Protein AF-A0A7J7D7I0-F1 (afdb_monomer_lite)

Foldseek 3Di:
DDDDDDDDDDDDDDDDDDDDDDDDDDDDDDDDDDDDDDDDDDPPDPPDDDDDDDDDDDDDDDDDDDDDDDPPDDDDDDDDDDDPPPPQPPFAAELAQLQLLQVLLVLCVVPVLLLVLCVLLQNNLSSVDDRDDQPRVVLLVQLLQQDLVQCWGADPNDTDHHDLVLLCVQRVFDQAFDEVVVLLVPPPDDDLCVLCVVLVNPPPDWAALVVLSVQCNPPDRDLNNSLSVQQNCCCHAQQHDDPRTRDSSSSSCSVVSSVSSRYSSSVSLSVSSSVQSVVCVVDPDNYTTGHSVSSVVSVVVVVVVVD

pLDDT: mean 72.69, std 27.09, range [23.17, 97.94]

Secondary structure (DSSP, 8-state):
--------------------------------------------SSS---------------------------------SS----PPPSSPEE---HHHHHHHHHHHTT-HHHHHHHHHTT-GGGGS-------HHHHHHHHTTEETTTTEEEETTEEEE--HHHHHHHH---S-SB-HHHHHTT---S-HHHHHHTTT----S--BHHHHHHHHHHSPSSHHHHHHHHHHHIIIIIS--TTSB--HHHHTTGGGGGGGGGB-HHHHHHHHHHHHHHHHHHS--SEE-S-HHHHHHHHHHHHHHT-

Sequence (307 aa):
MVKTRSSGVIKADESAVREHEVEGEEGFDDEEEVEEGFDDEEEVALKARKKKGKAVAHHGDVEEPSEKKSCKRKSEAKEDNGKKKRLRPKYPNMRCAPMRLYDTMVKIKKDDAKRKDIEDIGLGCLIEMNGFVIHRGLVNALFGRFDPKNMVLRVHGLELNVSAKDVEHVLGLKDRGLDIKKLCSLDAQSDLQQCRADLGFERTGEIFAGYLEERITSLPAGLKHKAAFLLYALLVFLRPETGMKVSDLMIRFLPHIGRLKKFNWASYVLDGIVEWAEKVAEKPRGYIGGCGLFLMVRKYDIFHIMS

Organism: Tripterygium wilfordii (NCBI:txid458696)

Structure (mmCIF, N/CA/C/O backbone):
data_AF-A0A7J7D7I0-F1
#
_entry.id   AF-A0A7J7D7I0-F1
#
loop_
_atom_site.group_PDB
_atom_site.id
_atom_site.type_symbol
_atom_site.label_atom_id
_atom_site.label_alt_id
_atom_site.label_comp_id
_atom_site.label_asym_id
_atom_site.label_entity_id
_atom_site.label_seq_id
_atom_site.pdbx_PDB_ins_code
_atom_site.Cartn_x
_atom_site.Cartn_y
_atom_site.Cartn_z
_atom_site.occupancy
_atom_site.B_iso_or_equiv
_atom_site.auth_seq_id
_atom_site.auth_comp_id
_atom_site.auth_asym_id
_atom_site.auth_atom_id
_atom_site.pdbx_PDB_model_num
ATOM 1 N N . MET A 1 1 ? 53.262 -11.833 52.847 1.00 36.19 1 MET A N 1
ATOM 2 C CA . MET A 1 1 ? 54.657 -11.844 52.349 1.00 36.19 1 MET A CA 1
ATOM 3 C C . MET A 1 1 ? 54.581 -11.911 50.824 1.00 36.19 1 MET A C 1
ATOM 5 O O . MET A 1 1 ? 53.818 -12.744 50.371 1.00 36.19 1 MET A O 1
ATOM 9 N N . VAL A 1 2 ? 55.309 -11.055 50.078 1.00 38.28 2 VAL A N 1
ATOM 10 C CA . VAL A 1 2 ? 55.383 -11.001 48.581 1.00 38.28 2 VAL A CA 1
ATOM 11 C C . VAL A 1 2 ? 54.048 -10.583 47.892 1.00 38.28 2 VAL A C 1
ATOM 13 O O . VAL A 1 2 ? 53.043 -11.257 48.048 1.00 38.28 2 VAL A O 1
ATOM 16 N N . LYS A 1 3 ? 53.880 -9.357 47.346 1.00 33.16 3 LYS A N 1
ATOM 17 C CA . LYS A 1 3 ? 54.379 -8.776 46.059 1.00 33.16 3 LYS A CA 1
ATOM 18 C C . LYS A 1 3 ? 53.774 -9.450 44.804 1.00 33.16 3 LYS A C 1
ATOM 20 O O . LYS A 1 3 ? 53.748 -10.665 44.772 1.00 33.16 3 LYS A O 1
ATOM 25 N N . THR A 1 4 ? 53.387 -8.831 43.679 1.00 34.03 4 THR A N 1
ATOM 26 C CA . THR A 1 4 ? 53.075 -7.466 43.158 1.00 34.03 4 THR A CA 1
ATOM 27 C C . THR A 1 4 ? 53.150 -7.574 41.620 1.00 34.03 4 THR A C 1
ATOM 29 O O . THR A 1 4 ? 54.150 -8.119 41.161 1.00 34.03 4 THR A O 1
ATOM 32 N N . ARG A 1 5 ? 52.274 -6.882 40.860 1.00 33.69 5 ARG A N 1
ATOM 33 C CA . ARG A 1 5 ? 52.473 -6.488 39.429 1.00 33.69 5 ARG A CA 1
ATOM 34 C C . ARG A 1 5 ? 52.564 -7.675 38.419 1.00 33.69 5 ARG A C 1
ATOM 36 O O . ARG A 1 5 ? 52.662 -8.817 38.834 1.00 33.69 5 ARG A O 1
ATOM 43 N N . SER A 1 6 ? 52.449 -7.503 37.094 1.00 32.91 6 SER A N 1
ATOM 44 C CA . SER A 1 6 ? 52.628 -6.303 36.255 1.00 32.91 6 SER A CA 1
ATOM 45 C C . SER A 1 6 ? 51.753 -6.275 34.987 1.00 32.91 6 SER A C 1
ATOM 47 O O . SER A 1 6 ? 51.125 -7.263 34.624 1.00 32.91 6 SER A O 1
ATOM 49 N N . SER A 1 7 ? 51.753 -5.116 34.323 1.00 34.47 7 SER A N 1
ATOM 50 C CA . SER A 1 7 ? 51.079 -4.789 33.058 1.00 34.47 7 SER A CA 1
ATOM 51 C C . SER A 1 7 ? 51.627 -5.536 31.833 1.00 34.47 7 SER A C 1
ATOM 53 O O . SER A 1 7 ? 52.800 -5.901 31.802 1.00 34.47 7 SER A O 1
ATOM 55 N N . GLY A 1 8 ? 50.816 -5.607 30.771 1.00 31.50 8 GLY A N 1
ATOM 56 C CA . GLY A 1 8 ? 51.246 -5.916 29.404 1.00 31.50 8 GLY A CA 1
ATOM 57 C C . GLY A 1 8 ? 50.558 -4.988 28.399 1.00 31.50 8 GLY A C 1
ATOM 58 O O . GLY A 1 8 ? 49.389 -5.179 28.082 1.00 31.50 8 GLY A O 1
ATOM 59 N N . VAL A 1 9 ? 51.273 -3.962 27.933 1.00 33.47 9 VAL A N 1
ATOM 60 C CA . VAL A 1 9 ? 50.859 -3.085 26.822 1.00 33.47 9 VAL A CA 1
ATOM 61 C C . VAL A 1 9 ? 51.444 -3.652 25.532 1.00 33.47 9 VAL A C 1
ATOM 63 O O . VAL A 1 9 ? 52.611 -4.034 25.525 1.00 33.47 9 VAL A O 1
ATOM 66 N N . ILE A 1 10 ? 50.675 -3.649 24.440 1.00 36.62 10 ILE A N 1
ATOM 67 C CA . ILE A 1 10 ? 51.202 -3.874 23.087 1.00 36.62 10 ILE A CA 1
ATOM 68 C C . ILE A 1 10 ? 50.807 -2.679 22.214 1.00 36.62 10 ILE A C 1
ATOM 70 O O . ILE A 1 10 ? 49.639 -2.296 22.161 1.00 36.62 10 ILE A O 1
ATOM 74 N N . LYS A 1 11 ? 51.810 -2.081 21.567 1.00 34.81 11 LYS A N 1
ATOM 75 C CA . LYS A 1 11 ? 51.727 -0.965 20.616 1.00 34.81 11 LYS A CA 1
ATOM 76 C C . LYS A 1 11 ? 52.801 -1.202 19.544 1.00 34.81 11 LYS A C 1
ATOM 78 O O . LYS A 1 11 ? 53.935 -1.455 19.937 1.00 34.81 11 LYS A O 1
ATOM 83 N N . ALA A 1 12 ? 52.423 -1.144 18.267 1.00 32.97 12 ALA A N 1
ATOM 84 C CA . ALA A 1 12 ? 53.233 -1.125 17.028 1.00 32.97 12 ALA A CA 1
ATOM 85 C C . ALA A 1 12 ? 52.255 -1.367 15.854 1.00 32.97 12 ALA A C 1
ATOM 87 O O . ALA A 1 12 ? 51.243 -2.036 16.079 1.00 32.97 12 ALA A O 1
ATOM 88 N N . ASP A 1 13 ? 52.448 -0.964 14.597 1.00 29.56 13 ASP A N 1
ATOM 89 C CA . ASP A 1 13 ? 53.179 0.130 13.907 1.00 29.56 13 ASP A CA 1
ATOM 90 C C . ASP A 1 13 ? 52.514 0.174 12.502 1.00 29.56 13 ASP A C 1
ATOM 92 O O . ASP A 1 13 ? 52.105 -0.873 12.003 1.00 29.56 13 ASP A O 1
ATOM 96 N N . GLU A 1 14 ? 52.057 1.302 11.952 1.00 33.59 14 GLU A N 1
ATOM 97 C CA . GLU A 1 14 ? 52.779 2.332 11.169 1.00 33.59 14 GLU A CA 1
ATOM 98 C C . GLU A 1 14 ? 53.325 1.877 9.782 1.00 33.59 14 GLU A C 1
ATOM 100 O O . GLU A 1 14 ? 53.865 0.784 9.638 1.00 33.59 14 GLU A O 1
ATOM 105 N N . SER A 1 15 ? 53.214 2.771 8.774 1.00 34.56 15 SER A N 1
ATOM 106 C CA . SER A 1 15 ? 53.706 2.696 7.367 1.00 34.56 15 SER A CA 1
ATOM 107 C C . SER A 1 15 ? 52.917 1.809 6.358 1.00 34.56 15 SER A C 1
ATOM 109 O O . SER A 1 15 ? 52.386 0.770 6.729 1.00 34.56 15 SER A O 1
ATOM 111 N N . ALA A 1 16 ? 52.779 2.131 5.054 1.00 35.22 16 ALA A N 1
ATOM 112 C CA . ALA A 1 16 ? 53.047 3.376 4.304 1.00 35.22 16 ALA A CA 1
ATOM 113 C C . ALA A 1 16 ? 52.336 3.441 2.916 1.00 35.22 16 ALA A C 1
ATOM 115 O O . ALA A 1 16 ? 52.211 2.434 2.228 1.00 35.22 16 ALA A O 1
ATOM 116 N N . VAL A 1 17 ? 51.953 4.666 2.518 1.00 35.91 17 VAL A N 1
ATOM 117 C CA . VAL A 1 17 ? 52.118 5.341 1.198 1.00 35.91 17 VAL A CA 1
ATOM 118 C C . VAL A 1 17 ? 51.955 4.555 -0.126 1.00 35.91 17 VAL A C 1
ATOM 120 O O . VAL A 1 17 ? 52.760 3.678 -0.442 1.00 35.91 17 VAL A O 1
ATOM 123 N N . ARG A 1 18 ? 51.068 5.058 -1.010 1.00 34.44 18 ARG A N 1
ATOM 124 C CA . ARG A 1 18 ? 51.434 5.488 -2.385 1.00 34.44 18 ARG A CA 1
ATOM 125 C C . ARG A 1 18 ? 50.383 6.386 -3.050 1.00 34.44 18 ARG A C 1
ATOM 127 O O . ARG A 1 18 ? 49.191 6.099 -2.993 1.00 34.44 18 ARG A O 1
ATOM 134 N N . GLU A 1 19 ? 50.870 7.447 -3.684 1.00 37.00 19 GLU A N 1
ATOM 135 C CA . GLU A 1 19 ? 50.130 8.373 -4.548 1.00 37.00 19 GLU A CA 1
ATOM 136 C C . GLU A 1 19 ? 50.042 7.830 -5.985 1.00 37.00 19 GLU A C 1
ATOM 138 O O . GLU A 1 19 ? 50.861 6.998 -6.386 1.00 37.00 19 GLU A O 1
ATOM 143 N N . HIS A 1 20 ? 49.099 8.351 -6.777 1.00 35.31 20 HIS A N 1
ATOM 144 C CA . HIS A 1 20 ? 49.307 8.520 -8.216 1.00 35.31 20 HIS A CA 1
ATOM 145 C C . HIS A 1 20 ? 48.387 9.612 -8.776 1.00 35.31 20 HIS A C 1
ATOM 147 O O . HIS A 1 20 ? 47.173 9.432 -8.866 1.00 35.31 20 HIS A O 1
ATOM 153 N N . GLU A 1 21 ? 48.986 10.731 -9.170 1.00 36.59 21 GLU A N 1
ATOM 154 C CA . GLU A 1 21 ? 48.399 11.700 -10.098 1.00 36.59 21 GLU A CA 1
ATOM 155 C C . GLU A 1 21 ? 48.687 11.250 -11.541 1.00 36.59 21 GLU A C 1
ATOM 157 O O . GLU A 1 21 ? 49.692 10.570 -11.781 1.00 36.59 21 GLU A O 1
ATOM 162 N N . VAL A 1 22 ? 47.823 11.635 -12.486 1.00 37.47 22 VAL A N 1
ATOM 163 C CA . VAL A 1 22 ? 48.145 11.857 -13.910 1.00 37.47 22 VAL A CA 1
ATOM 164 C C . VAL A 1 22 ? 47.209 12.964 -14.416 1.00 37.47 22 VAL A C 1
ATOM 166 O O . VAL A 1 22 ? 46.001 12.894 -14.187 1.00 37.47 22 VAL A O 1
ATOM 169 N N . GLU A 1 23 ? 47.771 13.975 -15.076 1.00 32.31 23 GLU A N 1
ATOM 170 C CA . GLU A 1 23 ? 47.075 15.138 -15.648 1.00 32.31 23 GLU A CA 1
ATOM 171 C C . GLU A 1 23 ? 46.804 14.986 -17.162 1.00 32.31 23 GLU A C 1
ATOM 173 O O . GLU A 1 23 ? 47.419 14.149 -17.824 1.00 32.31 23 GLU A O 1
ATOM 178 N N . GLY A 1 24 ? 45.954 15.875 -17.698 1.00 30.81 24 GLY A N 1
ATOM 179 C CA . GLY A 1 24 ? 45.914 16.281 -19.115 1.00 30.81 24 GLY A CA 1
ATOM 180 C C . GLY A 1 24 ? 45.040 15.448 -20.074 1.00 30.81 24 GLY A C 1
ATOM 181 O O . GLY A 1 24 ? 44.854 14.250 -19.879 1.00 30.81 24 GLY A O 1
ATOM 182 N N . GLU A 1 25 ? 44.481 16.014 -21.152 1.00 32.16 25 GLU A N 1
ATOM 183 C CA . GLU A 1 25 ? 44.373 17.430 -21.575 1.00 32.16 25 GLU A CA 1
ATOM 184 C C . GLU A 1 25 ? 43.378 17.540 -22.768 1.00 32.16 25 GLU A C 1
ATOM 186 O O . GLU A 1 25 ? 43.207 16.547 -23.469 1.00 32.16 25 GLU A O 1
ATOM 191 N N . GLU A 1 26 ? 42.775 18.726 -22.987 1.00 31.02 26 GLU A N 1
ATOM 192 C CA . GLU A 1 26 ? 42.147 19.249 -24.243 1.00 31.02 26 GLU A CA 1
ATOM 193 C C . GLU A 1 26 ? 41.003 18.445 -24.951 1.00 31.02 26 GLU A C 1
ATOM 195 O O . GLU A 1 26 ? 40.955 17.223 -24.937 1.00 31.02 26 GLU A O 1
ATOM 200 N N . GLY A 1 27 ? 40.007 19.042 -25.630 1.00 27.00 27 GLY A N 1
ATOM 201 C CA . GLY A 1 27 ? 39.626 20.447 -25.846 1.00 27.00 27 GLY A CA 1
ATOM 202 C C . GLY A 1 27 ? 38.483 20.590 -26.890 1.00 27.00 27 GLY A C 1
ATOM 203 O O . GLY A 1 27 ? 38.081 19.595 -27.487 1.00 27.00 27 GLY A O 1
ATOM 204 N N . PHE A 1 28 ? 38.051 21.838 -27.133 1.00 26.28 28 PHE A N 1
ATOM 205 C CA . PHE A 1 28 ? 37.222 22.353 -28.253 1.00 26.28 28 PHE A CA 1
ATOM 206 C C . PHE A 1 28 ? 35.681 22.174 -28.322 1.00 26.28 28 PHE A C 1
ATOM 208 O O . PHE A 1 28 ? 35.109 21.193 -27.852 1.00 26.28 28 PHE A O 1
ATOM 215 N N . ASP A 1 29 ? 35.101 23.184 -28.994 1.00 29.80 29 ASP A N 1
ATOM 216 C CA . ASP A 1 29 ? 33.734 23.431 -29.494 1.00 29.80 29 ASP A CA 1
ATOM 217 C C . ASP A 1 29 ? 32.724 24.026 -28.488 1.00 29.80 29 ASP A C 1
ATOM 219 O O . ASP A 1 29 ? 32.386 23.406 -27.483 1.00 29.80 29 ASP A O 1
ATOM 223 N N . ASP A 1 30 ? 32.038 25.143 -28.725 1.00 31.42 30 ASP A N 1
ATOM 224 C CA . ASP A 1 30 ? 32.228 26.403 -29.469 1.00 31.42 30 ASP A CA 1
ATOM 225 C C . ASP A 1 30 ? 30.954 27.220 -29.129 1.00 31.42 30 ASP A C 1
ATOM 227 O O . ASP A 1 30 ? 29.864 26.649 -28.998 1.00 31.42 30 ASP A O 1
ATOM 231 N N . GLU A 1 31 ? 31.060 28.535 -28.929 1.00 37.62 31 GLU A N 1
ATOM 232 C CA . GLU A 1 31 ? 29.894 29.400 -28.683 1.00 37.62 31 GLU A CA 1
ATOM 233 C C . GLU A 1 31 ? 29.309 29.887 -30.017 1.00 37.62 31 GLU A C 1
ATOM 235 O O . GLU A 1 31 ? 29.989 30.598 -30.754 1.00 37.62 31 GLU A O 1
ATOM 240 N N . GLU A 1 32 ? 28.036 29.596 -30.309 1.00 30.58 32 GLU A N 1
ATOM 241 C CA . GLU A 1 32 ? 27.310 30.298 -31.377 1.00 30.58 32 GLU A CA 1
ATOM 242 C C . GLU A 1 32 ? 25.838 30.541 -30.988 1.00 30.58 32 GLU A C 1
ATOM 244 O O . GLU A 1 32 ? 24.992 29.646 -31.028 1.00 30.58 32 GLU A O 1
ATOM 249 N N . GLU A 1 33 ? 25.529 31.779 -30.586 1.00 31.55 33 GLU A N 1
ATOM 250 C CA . GLU A 1 33 ? 24.161 32.305 -30.588 1.00 31.55 33 GLU A CA 1
ATOM 251 C C . GLU A 1 33 ? 23.829 32.815 -31.996 1.00 31.55 33 GLU A C 1
ATOM 253 O O . GLU A 1 33 ? 24.472 33.745 -32.483 1.00 31.55 33 GLU A O 1
ATOM 258 N N . VAL A 1 34 ? 22.771 32.285 -32.616 1.00 31.44 34 VAL A N 1
ATOM 259 C CA . VAL A 1 34 ? 22.064 32.973 -33.707 1.00 31.44 34 VAL A CA 1
ATOM 260 C C . VAL A 1 34 ? 20.559 32.849 -33.484 1.00 31.44 34 VAL A C 1
ATOM 262 O O . VAL A 1 34 ? 20.008 31.749 -33.428 1.00 31.44 34 VAL A O 1
ATOM 265 N N . GLU A 1 35 ? 19.892 33.994 -33.359 1.00 31.00 35 GLU A N 1
ATOM 266 C CA . GLU A 1 35 ? 18.436 34.097 -33.427 1.00 31.00 35 GLU A CA 1
ATOM 267 C C . GLU A 1 35 ? 17.959 33.894 -34.874 1.00 31.00 35 GLU A C 1
ATOM 269 O O . GLU A 1 35 ? 18.364 34.647 -35.756 1.00 31.00 35 GLU A O 1
ATOM 274 N N . GLU A 1 36 ? 17.005 32.991 -35.111 1.00 29.89 36 GLU A N 1
ATOM 275 C CA . GLU A 1 36 ? 16.020 33.171 -36.187 1.00 29.89 36 GLU A CA 1
ATOM 276 C C . GLU A 1 36 ? 14.622 32.826 -35.656 1.00 29.89 36 GLU A C 1
ATOM 278 O O . GLU A 1 36 ? 14.400 31.782 -35.037 1.00 29.89 36 GLU A O 1
ATOM 283 N N . GLY A 1 37 ? 13.685 33.760 -35.830 1.00 26.30 37 GLY A N 1
ATOM 284 C CA . GLY A 1 37 ? 12.344 33.689 -35.251 1.00 26.30 37 GLY A CA 1
ATOM 285 C C . GLY A 1 37 ? 11.321 32.973 -36.133 1.00 26.30 37 GLY A C 1
ATOM 286 O O . GLY A 1 37 ? 11.524 32.774 -37.328 1.00 26.30 37 GLY A O 1
ATOM 287 N N . PHE A 1 38 ? 10.172 32.657 -35.535 1.00 24.81 38 PHE A N 1
ATOM 288 C CA . PHE A 1 38 ? 8.937 32.360 -36.259 1.00 24.81 38 PHE A CA 1
ATOM 289 C C . PHE A 1 38 ? 7.773 33.098 -35.600 1.00 24.81 38 PHE A C 1
ATOM 291 O O . PHE A 1 38 ? 7.463 32.864 -34.430 1.00 24.81 38 PHE A O 1
ATOM 298 N N . ASP A 1 39 ? 7.155 33.989 -36.371 1.00 27.61 39 ASP A N 1
ATOM 299 C CA . ASP A 1 39 ? 6.006 34.788 -35.960 1.00 27.61 39 ASP A CA 1
ATOM 300 C C . ASP A 1 39 ? 4.687 33.986 -35.983 1.00 27.61 39 ASP A C 1
ATOM 302 O O . ASP A 1 39 ? 4.441 33.182 -36.882 1.00 27.61 39 ASP A O 1
ATOM 306 N N . ASP A 1 40 ? 3.832 34.327 -35.015 1.00 28.50 40 ASP A N 1
ATOM 307 C CA . ASP A 1 40 ? 2.365 34.421 -35.081 1.00 28.50 40 ASP A CA 1
ATOM 308 C C . ASP A 1 40 ? 1.418 33.199 -35.279 1.00 28.50 40 ASP A C 1
ATOM 310 O O . ASP A 1 40 ? 1.699 32.165 -35.873 1.00 28.50 40 ASP A O 1
ATOM 314 N N . GLU A 1 41 ? 0.195 33.428 -34.766 1.00 32.66 41 GLU A N 1
ATOM 315 C CA . GLU A 1 41 ? -1.098 32.769 -35.058 1.00 32.66 41 GLU A CA 1
ATOM 316 C C . GLU A 1 41 ? -1.465 31.378 -34.465 1.00 32.66 41 GLU A C 1
ATOM 318 O O . GLU A 1 41 ? -1.721 30.438 -35.209 1.00 32.66 41 GLU A O 1
ATOM 323 N N . GLU A 1 42 ? -1.770 31.289 -33.151 1.00 31.70 42 GLU A N 1
ATOM 324 C CA . GLU A 1 42 ? -3.033 30.613 -32.717 1.00 31.70 42 GLU A CA 1
ATOM 325 C C . GLU A 1 42 ? -3.633 31.030 -31.336 1.00 31.70 42 GLU A C 1
ATOM 327 O O . GLU A 1 42 ? -4.330 30.249 -30.686 1.00 31.70 42 GLU A O 1
ATOM 332 N N . GLU A 1 43 ? -3.461 32.273 -30.853 1.00 33.38 43 GLU A N 1
ATOM 333 C CA . GLU A 1 43 ? -4.022 32.695 -29.540 1.00 33.38 43 GLU A CA 1
ATOM 334 C C . GLU A 1 43 ? -5.475 33.253 -29.565 1.00 33.38 43 GLU A C 1
ATOM 336 O O . GLU A 1 43 ? -5.848 34.067 -28.718 1.00 33.38 43 GLU A O 1
ATOM 341 N N . VAL A 1 44 ? -6.358 32.839 -30.494 1.00 33.50 44 VAL A N 1
ATOM 342 C CA . VAL A 1 44 ? -7.755 33.363 -30.546 1.00 33.50 44 VAL A CA 1
ATOM 343 C C . VAL A 1 44 ? -8.844 32.302 -30.810 1.00 33.50 44 VAL A C 1
ATOM 345 O O . VAL A 1 44 ? -9.705 32.471 -31.671 1.00 33.50 44 VAL A O 1
ATOM 348 N N . ALA A 1 45 ? -8.902 31.233 -30.004 1.00 31.44 45 ALA A N 1
ATOM 349 C CA . ALA A 1 45 ? -9.977 30.220 -30.100 1.00 31.44 45 ALA A CA 1
ATOM 350 C C . ALA A 1 45 ? -10.787 29.954 -28.805 1.00 31.44 45 ALA A C 1
ATOM 352 O O . ALA A 1 45 ? -11.711 29.138 -28.803 1.00 31.44 45 ALA A O 1
ATOM 353 N N . LEU A 1 46 ? -10.514 30.655 -27.693 1.00 30.78 46 LEU A N 1
ATOM 354 C CA . LEU A 1 46 ? -11.051 30.307 -26.358 1.00 30.78 46 LEU A CA 1
ATOM 355 C C . LEU A 1 46 ? -12.040 31.310 -25.723 1.00 30.78 46 LEU A C 1
ATOM 357 O O . LEU A 1 46 ? -12.255 31.289 -24.509 1.00 30.78 46 LEU A O 1
ATOM 361 N N . LYS A 1 47 ? -12.716 32.161 -26.516 1.00 33.66 47 LYS A N 1
ATOM 362 C CA . LYS A 1 47 ? -13.747 33.106 -26.010 1.00 33.66 47 LYS A CA 1
ATOM 363 C C . LYS A 1 47 ? -15.051 33.196 -26.827 1.00 33.66 47 LYS A C 1
ATOM 365 O O . LYS A 1 47 ? -15.646 34.266 -26.912 1.00 33.66 47 LYS A O 1
ATOM 370 N N . ALA A 1 48 ? -15.593 32.082 -27.338 1.00 26.92 48 ALA A N 1
ATOM 371 C CA . ALA A 1 48 ? -16.960 32.084 -27.890 1.00 26.92 48 ALA A CA 1
ATOM 372 C C . ALA A 1 48 ? -17.719 30.743 -27.787 1.00 26.92 48 ALA A C 1
ATOM 374 O O . ALA A 1 48 ? -17.603 29.901 -28.669 1.00 26.92 48 ALA A O 1
ATOM 375 N N . ARG A 1 49 ? -18.582 30.597 -26.759 1.00 29.97 49 ARG A N 1
ATOM 376 C CA . ARG A 1 49 ? -19.981 30.078 -26.842 1.00 29.97 49 ARG A CA 1
ATOM 377 C C . ARG A 1 49 ? -20.570 29.730 -25.464 1.00 29.97 49 ARG A C 1
ATOM 379 O O . ARG A 1 49 ? -20.638 28.577 -25.047 1.00 29.97 49 ARG A O 1
ATOM 386 N N . LYS A 1 50 ? -21.145 30.737 -24.799 1.00 28.34 50 LYS A N 1
ATOM 387 C CA . LYS A 1 50 ? -22.283 30.537 -23.883 1.00 28.34 50 LYS A CA 1
ATOM 388 C C . LYS A 1 50 ? -23.563 30.979 -24.596 1.00 28.34 50 LYS A C 1
ATOM 390 O O . LYS A 1 50 ? -23.613 32.090 -25.102 1.00 28.34 50 LYS A O 1
ATOM 395 N N . LYS A 1 51 ? -24.597 30.131 -24.530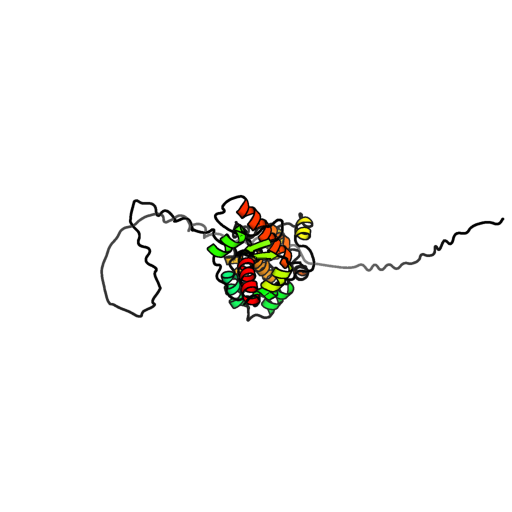 1.00 28.98 51 LYS A N 1
ATOM 396 C CA . LYS A 1 51 ? -26.005 30.380 -24.912 1.00 28.98 51 LYS A CA 1
ATOM 397 C C . LYS A 1 51 ? -26.292 30.749 -26.382 1.00 28.98 51 LYS A C 1
ATOM 399 O O . LYS A 1 51 ? -26.132 31.890 -26.792 1.00 28.98 51 LYS A O 1
ATOM 404 N N . LYS A 1 52 ? -27.002 29.848 -27.065 1.00 26.48 52 LYS A N 1
ATOM 405 C CA . LYS A 1 52 ? -28.380 30.090 -27.543 1.00 26.48 52 LYS A CA 1
ATOM 406 C C . LYS A 1 52 ? -29.030 28.744 -27.860 1.00 26.48 52 LYS A C 1
ATOM 408 O O . LYS A 1 52 ? -28.408 27.901 -28.491 1.00 26.48 52 LYS A O 1
ATOM 413 N N . GLY A 1 53 ? -30.259 28.544 -27.397 1.00 23.72 53 GLY A N 1
ATOM 414 C CA . GLY A 1 53 ? -31.106 27.442 -27.844 1.00 23.72 53 GLY A CA 1
ATOM 415 C C . GLY A 1 53 ? -32.206 27.977 -28.753 1.00 23.72 53 GLY A C 1
ATOM 416 O O . GLY A 1 53 ? -32.696 29.086 -28.532 1.00 23.72 53 GLY A O 1
ATOM 417 N N . LYS A 1 54 ? -32.610 27.183 -29.743 1.00 25.23 54 LYS A N 1
ATOM 418 C CA . LYS A 1 54 ? -33.947 27.231 -30.346 1.00 25.23 54 LYS A CA 1
ATOM 419 C C . LYS A 1 54 ? -34.228 25.876 -30.997 1.00 25.23 54 LYS A C 1
ATOM 421 O O . LYS A 1 54 ? -33.316 25.267 -31.544 1.00 25.23 54 LYS A O 1
ATOM 426 N N . ALA A 1 55 ? -35.462 25.400 -30.878 1.00 25.56 55 ALA A N 1
ATOM 427 C CA . ALA A 1 55 ? -35.898 24.126 -31.438 1.00 25.56 55 ALA A CA 1
ATOM 428 C C . ALA A 1 55 ? -36.422 24.292 -32.872 1.00 25.56 55 ALA A C 1
ATOM 430 O O . ALA A 1 55 ? -37.015 25.326 -33.177 1.00 25.56 55 ALA A O 1
ATOM 431 N N . VAL A 1 56 ? -36.282 23.239 -33.683 1.00 26.45 56 VAL A N 1
ATOM 432 C CA . VAL A 1 56 ? -37.190 22.853 -34.781 1.00 26.45 56 VAL A CA 1
ATOM 433 C C . VAL A 1 56 ? -37.214 21.317 -34.812 1.00 26.45 56 VAL A C 1
ATOM 435 O O . VAL A 1 56 ? -36.215 20.690 -34.461 1.00 26.45 56 VAL A O 1
ATOM 438 N N . ALA A 1 57 ? -38.342 20.714 -35.189 1.00 25.34 57 ALA A N 1
ATOM 439 C CA . ALA A 1 57 ? -38.520 19.266 -35.290 1.00 25.34 57 ALA A CA 1
ATOM 440 C C . ALA A 1 57 ? -38.981 18.857 -36.700 1.00 25.34 57 ALA A C 1
ATOM 442 O O . ALA A 1 57 ? -39.782 19.571 -37.291 1.00 25.34 57 ALA A O 1
ATOM 443 N N . HIS A 1 58 ? -38.505 17.705 -37.183 1.00 27.70 58 HIS A N 1
ATOM 444 C CA . HIS A 1 58 ? -39.203 16.719 -38.031 1.00 27.70 58 HIS A CA 1
ATOM 445 C C . HIS A 1 58 ? -38.309 15.451 -38.052 1.00 27.70 58 HIS A C 1
ATOM 447 O O . HIS A 1 58 ? -37.103 15.591 -38.222 1.00 27.70 58 HIS A O 1
ATOM 453 N N . HIS A 1 59 ? -38.733 14.272 -37.574 1.00 24.12 59 HIS A N 1
ATOM 454 C CA . HIS A 1 59 ? -39.693 13.279 -38.109 1.00 24.12 59 HIS A CA 1
ATOM 455 C C . HIS A 1 59 ? -39.098 12.379 -39.215 1.00 24.12 59 HIS A C 1
ATOM 457 O O . HIS A 1 59 ? -38.585 12.895 -40.204 1.00 24.12 59 HIS A O 1
ATOM 463 N N . GLY A 1 60 ? -39.168 11.052 -39.025 1.00 24.81 60 GLY A N 1
ATOM 464 C CA . GLY A 1 60 ? -38.560 10.037 -39.899 1.00 24.81 60 GLY A CA 1
ATOM 465 C C . GLY A 1 60 ? -38.176 8.750 -39.149 1.00 24.81 60 GLY A C 1
ATOM 466 O O . GLY A 1 60 ? -37.010 8.563 -38.814 1.00 24.81 60 GLY A O 1
ATOM 467 N N . ASP A 1 61 ? -39.160 7.896 -38.863 1.00 23.17 61 ASP A N 1
ATOM 468 C CA . ASP A 1 61 ? -39.032 6.625 -38.125 1.00 23.17 61 ASP A CA 1
ATOM 469 C C . ASP A 1 61 ? -38.574 5.438 -39.001 1.00 23.17 61 ASP A C 1
ATOM 471 O O . ASP A 1 61 ? -39.011 5.365 -40.147 1.00 23.17 61 ASP A O 1
ATOM 475 N N . VAL A 1 62 ? -37.816 4.474 -38.434 1.00 27.94 62 VAL A N 1
ATOM 476 C CA . VAL A 1 62 ? -37.941 2.996 -38.635 1.00 27.94 62 VAL A CA 1
ATOM 477 C C . VAL A 1 62 ? -37.309 2.247 -37.428 1.00 27.94 62 VAL A C 1
ATOM 479 O O . VAL A 1 62 ? -36.237 2.639 -36.970 1.00 27.94 62 VAL A O 1
ATOM 482 N N . GLU A 1 63 ? -37.927 1.154 -36.942 1.00 24.89 63 GLU A N 1
ATOM 483 C CA . GLU A 1 63 ? -37.542 0.361 -35.741 1.00 24.89 63 GLU A CA 1
ATOM 484 C C . GLU A 1 63 ? -37.406 -1.171 -36.038 1.00 24.89 63 GLU A C 1
ATOM 486 O O . GLU A 1 63 ? -37.792 -1.610 -37.118 1.00 24.89 63 GLU A O 1
ATOM 491 N N . GLU A 1 64 ? -36.894 -2.077 -35.177 1.00 29.55 64 GLU A N 1
ATOM 492 C CA . GLU A 1 64 ? -36.324 -1.912 -33.818 1.00 29.55 64 GLU A CA 1
ATOM 493 C C . GLU A 1 64 ? -34.902 -2.550 -33.621 1.00 29.55 64 GLU A C 1
ATOM 495 O O . GLU A 1 64 ? -33.943 -1.780 -33.718 1.00 29.55 64 GLU A O 1
ATOM 500 N N . PRO A 1 65 ? -34.655 -3.855 -33.291 1.00 34.34 65 PRO A N 1
ATOM 501 C CA . PRO A 1 65 ? -33.669 -4.092 -32.219 1.00 34.34 65 PRO A CA 1
ATOM 502 C C . PRO A 1 65 ? -32.625 -5.222 -32.366 1.00 34.34 65 PRO A C 1
ATOM 504 O O . PRO A 1 65 ? -32.816 -6.243 -33.023 1.00 34.34 65 PRO A O 1
ATOM 507 N N . SER A 1 66 ? -31.567 -5.127 -31.547 1.00 28.23 66 SER A N 1
ATOM 508 C CA . SER A 1 66 ? -30.954 -6.314 -30.923 1.00 28.23 66 SER A CA 1
ATOM 509 C C . SER A 1 66 ? -30.575 -6.031 -29.462 1.00 28.23 66 SER A C 1
ATOM 511 O O . SER A 1 66 ? -29.963 -5.012 -29.132 1.00 28.23 66 SER A O 1
ATOM 513 N N . GLU A 1 67 ? -31.006 -6.908 -28.554 1.00 27.89 67 GLU A N 1
ATOM 514 C CA . GLU A 1 67 ? -31.003 -6.644 -27.112 1.00 27.89 67 GLU A CA 1
ATOM 515 C C . GLU A 1 67 ? -29.598 -6.648 -26.477 1.00 27.89 67 GLU A C 1
ATOM 517 O O . GLU A 1 67 ? -28.836 -7.607 -26.605 1.00 27.89 67 GLU A O 1
ATOM 522 N N . LYS A 1 68 ? -29.312 -5.658 -25.619 1.00 28.81 68 LYS A N 1
ATOM 523 C CA . LYS A 1 68 ? -28.318 -5.791 -24.536 1.00 28.81 68 LYS A CA 1
ATOM 524 C C . LYS A 1 68 ? -28.945 -5.392 -23.201 1.00 28.81 68 LYS A C 1
ATOM 526 O O . LYS A 1 68 ? -28.998 -4.217 -22.837 1.00 28.81 68 LYS A O 1
ATOM 531 N N . LYS A 1 69 ? -29.436 -6.394 -22.463 1.00 28.20 69 LYS A N 1
ATOM 532 C CA . LYS A 1 69 ? -30.121 -6.243 -21.167 1.00 28.20 69 LYS A CA 1
ATOM 533 C C . LYS A 1 69 ? -29.181 -5.696 -20.083 1.00 28.20 69 LYS A C 1
ATOM 535 O O . LYS A 1 69 ? -28.508 -6.438 -19.376 1.00 28.20 69 LYS A O 1
ATOM 540 N N . SER A 1 70 ? -29.170 -4.372 -19.928 1.00 27.39 70 SER A N 1
ATOM 541 C CA . SER A 1 70 ? -28.562 -3.687 -18.784 1.00 27.39 70 SER A CA 1
ATOM 542 C C . SER A 1 70 ? -29.543 -3.643 -17.608 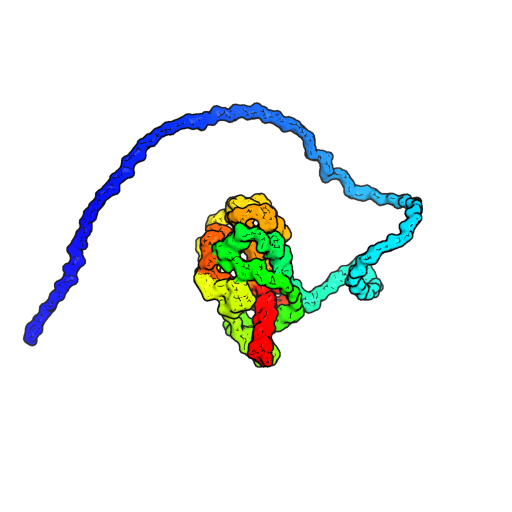1.00 27.39 70 SER A C 1
ATOM 544 O O . SER A 1 70 ? -30.625 -3.060 -17.713 1.00 27.39 70 SER A O 1
ATOM 546 N N . CYS A 1 71 ? -29.165 -4.231 -16.470 1.00 26.44 71 CYS A N 1
ATOM 547 C CA . CYS A 1 71 ? -29.973 -4.255 -15.247 1.00 26.44 71 CYS A CA 1
ATOM 548 C C . CYS A 1 71 ? -30.082 -2.870 -14.578 1.00 26.44 71 CYS A C 1
ATOM 550 O O . CYS A 1 71 ? -29.465 -2.601 -13.543 1.00 26.44 71 CYS A O 1
ATOM 552 N N . LYS A 1 72 ? -30.930 -1.991 -15.128 1.00 27.80 72 LYS A N 1
ATOM 553 C CA . LYS A 1 72 ? -31.395 -0.776 -14.446 1.00 27.80 72 LYS A CA 1
ATOM 554 C C . LYS A 1 72 ? -32.251 -1.158 -13.236 1.00 27.80 72 LYS A C 1
ATOM 556 O O . LYS A 1 72 ? -33.441 -1.435 -13.364 1.00 27.80 72 LYS A O 1
ATOM 561 N N . ARG A 1 73 ? -31.669 -1.097 -12.035 1.00 35.00 73 ARG A N 1
ATOM 562 C CA . ARG A 1 73 ? -32.447 -1.065 -10.787 1.00 35.00 73 ARG A CA 1
ATOM 563 C C . ARG A 1 73 ? -33.275 0.224 -10.766 1.00 35.00 73 ARG A C 1
ATOM 565 O O . ARG A 1 73 ? -32.715 1.299 -10.556 1.00 35.00 73 ARG A O 1
ATOM 572 N N . LYS A 1 74 ? -34.591 0.126 -10.990 1.00 28.91 74 LYS A N 1
ATOM 573 C CA . LYS A 1 74 ? -35.527 1.234 -10.743 1.00 28.91 74 LYS A CA 1
ATOM 574 C C . LYS A 1 74 ? -35.478 1.582 -9.253 1.00 28.91 74 LYS A C 1
ATOM 576 O O . LYS A 1 74 ? -35.935 0.806 -8.423 1.00 28.91 74 LYS A O 1
ATOM 581 N N . SER A 1 75 ? -34.934 2.747 -8.917 1.00 37.88 75 SER A N 1
ATOM 582 C CA . SER A 1 75 ? -35.259 3.417 -7.660 1.00 37.88 75 SER A CA 1
ATOM 583 C C . SER A 1 75 ? -36.519 4.239 -7.894 1.00 37.88 75 SER A C 1
ATOM 585 O O . SER A 1 75 ? -36.480 5.192 -8.676 1.00 37.88 75 SER A O 1
ATOM 587 N N . GLU A 1 76 ? -37.620 3.878 -7.243 1.00 31.14 76 GLU A N 1
ATOM 588 C CA . GLU A 1 76 ? -38.849 4.668 -7.275 1.00 31.14 76 GLU A CA 1
ATOM 589 C C . GL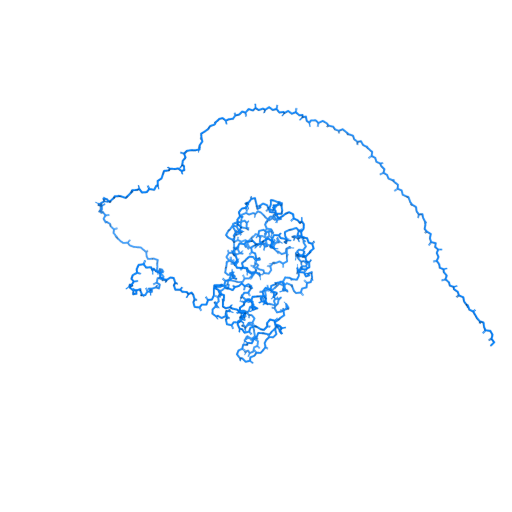U A 1 76 ? -38.585 6.033 -6.633 1.00 31.14 76 GLU A C 1
ATOM 591 O O . GLU A 1 76 ? -38.344 6.151 -5.431 1.00 31.14 76 GLU A O 1
ATOM 596 N N . ALA A 1 77 ? -38.569 7.075 -7.460 1.00 32.88 77 ALA A N 1
ATOM 597 C CA . ALA A 1 77 ? -38.434 8.444 -7.002 1.00 32.88 77 ALA A CA 1
ATOM 598 C C . ALA A 1 77 ? -39.834 9.006 -6.754 1.00 32.88 77 ALA A C 1
ATOM 600 O O . ALA A 1 77 ? -40.561 9.284 -7.703 1.00 32.88 77 ALA A O 1
ATOM 601 N N . LYS A 1 78 ? -40.201 9.207 -5.484 1.00 34.16 78 LYS A N 1
ATOM 602 C CA . LYS A 1 78 ? -41.262 10.164 -5.160 1.00 34.16 78 LYS A CA 1
ATOM 603 C C . LYS A 1 78 ? -40.711 11.562 -5.421 1.00 34.16 78 LYS A C 1
ATOM 605 O O . LYS A 1 78 ? -39.706 11.945 -4.820 1.00 34.16 78 LYS A O 1
ATOM 610 N N . GLU A 1 79 ? -41.333 12.285 -6.344 1.00 37.19 79 GLU A N 1
ATOM 611 C CA . GLU A 1 79 ? -41.020 13.690 -6.576 1.00 37.19 79 GLU A CA 1
ATOM 612 C C . GLU A 1 79 ? -41.511 14.534 -5.402 1.00 37.19 79 GLU A C 1
AT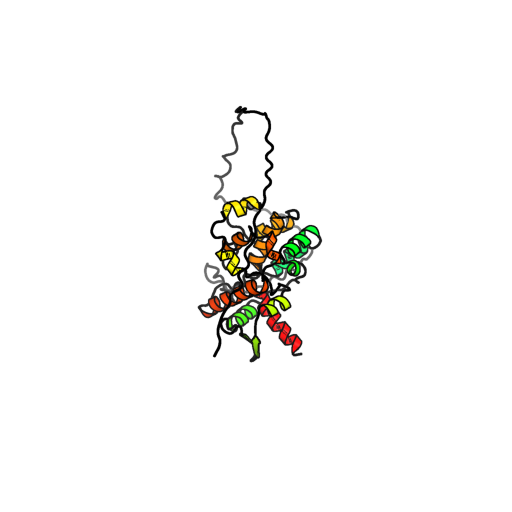OM 614 O O . GLU A 1 79 ? -42.698 14.558 -5.094 1.00 37.19 79 GLU A O 1
ATOM 619 N N . ASP A 1 80 ? -40.581 15.256 -4.784 1.00 39.31 80 ASP A N 1
ATOM 620 C CA . ASP A 1 80 ? -40.880 16.539 -4.164 1.00 39.31 80 ASP A CA 1
ATOM 621 C C . ASP A 1 80 ? -39.696 17.498 -4.381 1.00 39.31 80 ASP A C 1
ATOM 623 O O . ASP A 1 80 ? -38.525 17.154 -4.192 1.00 39.31 80 ASP A O 1
ATOM 627 N N . ASN A 1 81 ? -40.046 18.685 -4.863 1.00 40.88 81 ASN A N 1
ATOM 628 C CA . ASN A 1 81 ? -39.269 19.905 -5.062 1.00 40.88 81 ASN A CA 1
ATOM 629 C C . ASN A 1 81 ? -37.735 19.832 -5.279 1.00 40.88 81 ASN A C 1
ATOM 631 O O . ASN A 1 81 ? -36.922 19.906 -4.354 1.00 40.88 81 ASN A O 1
ATOM 635 N N . GLY A 1 82 ? -37.328 19.903 -6.553 1.00 48.12 82 GLY A N 1
ATOM 636 C CA . GLY A 1 82 ? -36.296 20.848 -7.028 1.00 48.12 82 GLY A CA 1
ATOM 637 C C . GLY A 1 82 ? -34.821 20.647 -6.637 1.00 48.12 82 GLY A C 1
ATOM 638 O O . GLY A 1 82 ? -33.946 21.251 -7.256 1.00 48.12 82 GLY A O 1
ATOM 639 N N . LYS A 1 83 ? -34.488 19.800 -5.658 1.00 41.72 83 LYS A N 1
ATOM 640 C CA . LYS A 1 83 ? -33.103 19.445 -5.306 1.00 41.72 83 LYS A CA 1
ATOM 641 C C . LYS A 1 83 ? -33.018 17.951 -5.026 1.00 41.72 83 LYS A C 1
ATOM 643 O O . LYS A 1 83 ? -33.438 17.498 -3.965 1.00 41.72 83 LYS A O 1
ATOM 648 N N . LYS A 1 84 ? -32.384 17.186 -5.929 1.00 45.09 84 LYS A N 1
ATOM 649 C CA . LYS A 1 84 ? -32.005 15.783 -5.677 1.00 45.09 84 LYS A CA 1
ATOM 650 C C . LYS A 1 84 ? -31.075 15.722 -4.457 1.00 45.09 84 LYS A C 1
ATOM 652 O O . LYS A 1 84 ? -29.855 15.830 -4.596 1.00 45.09 84 LYS A O 1
ATOM 657 N N . LYS A 1 85 ? -31.643 15.555 -3.255 1.00 44.72 85 LYS A N 1
ATOM 658 C CA . LYS A 1 85 ? -30.890 15.285 -2.025 1.00 44.72 85 LYS A CA 1
ATOM 659 C C . LYS A 1 85 ? -30.066 14.028 -2.281 1.00 44.72 85 LYS A C 1
ATOM 661 O O . LYS A 1 85 ? -30.615 12.933 -2.373 1.00 44.72 85 LYS A O 1
ATOM 666 N N . ARG A 1 86 ? -28.744 14.182 -2.423 1.00 59.03 86 ARG A N 1
ATOM 667 C CA . ARG A 1 86 ? -27.824 13.042 -2.509 1.00 59.03 86 ARG A CA 1
ATOM 668 C C . ARG A 1 86 ? -27.984 12.254 -1.212 1.00 59.03 86 ARG A C 1
ATOM 670 O O . ARG A 1 86 ? -27.537 12.719 -0.164 1.00 59.03 86 ARG A O 1
ATOM 677 N N . LEU A 1 87 ? -28.653 11.102 -1.286 1.00 63.62 87 LEU A N 1
ATOM 678 C CA . LEU A 1 87 ? -28.777 10.174 -0.167 1.00 63.62 87 LEU A CA 1
ATOM 679 C C . LEU A 1 87 ? -27.371 9.916 0.376 1.00 63.62 87 LEU A C 1
ATOM 681 O O . LEU A 1 87 ? -26.482 9.489 -0.368 1.00 63.62 87 LEU A O 1
ATOM 685 N N . ARG A 1 88 ? -27.145 10.244 1.654 1.00 63.84 88 ARG A N 1
ATOM 686 C CA . ARG A 1 88 ? -25.851 9.981 2.286 1.00 63.84 88 ARG A CA 1
ATOM 687 C C . ARG A 1 88 ? -25.636 8.461 2.271 1.00 63.84 88 ARG A C 1
ATOM 689 O O . ARG A 1 88 ? -26.563 7.736 2.637 1.00 63.84 88 ARG A O 1
ATOM 696 N N . PRO A 1 89 ? -24.465 7.960 1.839 1.00 72.94 89 PRO A N 1
ATOM 697 C CA . PRO A 1 89 ? -24.178 6.533 1.892 1.00 72.94 89 PRO A CA 1
ATOM 698 C C . PRO A 1 89 ? -24.397 5.984 3.306 1.00 72.94 89 PRO A C 1
ATOM 700 O O . PRO A 1 89 ? -23.926 6.582 4.270 1.00 72.94 89 PRO A O 1
ATOM 703 N N . LYS A 1 90 ? -25.078 4.833 3.430 1.00 83.44 90 LYS A N 1
ATOM 704 C CA . LYS A 1 90 ? -25.317 4.160 4.725 1.00 83.44 90 LYS A CA 1
ATOM 705 C C . LYS A 1 90 ? -24.012 3.815 5.462 1.00 83.44 90 LYS A C 1
ATOM 707 O O . LYS A 1 90 ? -24.001 3.725 6.683 1.00 83.44 90 LYS A O 1
ATOM 712 N N . TYR A 1 91 ? -22.929 3.626 4.709 1.00 88.56 91 TYR A N 1
ATOM 713 C CA . TYR A 1 91 ? -21.587 3.338 5.207 1.00 88.56 91 TYR A CA 1
ATOM 714 C C . TYR A 1 91 ? -20.566 4.254 4.518 1.00 88.56 91 TYR A C 1
ATOM 716 O O . TYR A 1 91 ? -20.797 4.630 3.361 1.00 88.56 91 TYR A O 1
ATOM 724 N N . PRO A 1 92 ? -19.433 4.574 5.168 1.00 89.50 92 PRO A N 1
ATOM 725 C CA . PRO A 1 92 ? -18.373 5.394 4.587 1.00 89.50 92 PRO A CA 1
ATOM 726 C C . PRO A 1 92 ? -17.872 4.867 3.235 1.00 89.50 92 PRO A C 1
ATOM 728 O O . PRO A 1 92 ? -17.913 3.668 2.941 1.00 89.50 92 PRO A O 1
ATOM 731 N N . ASN A 1 93 ? -17.364 5.768 2.393 1.00 91.12 93 ASN A N 1
ATOM 732 C CA . ASN A 1 93 ? -16.686 5.363 1.164 1.00 91.12 93 ASN A CA 1
ATOM 733 C C . ASN A 1 93 ? -15.303 4.784 1.490 1.00 91.12 93 ASN A C 1
ATOM 735 O O . ASN A 1 93 ? -14.446 5.481 2.028 1.00 91.12 93 ASN A O 1
ATOM 739 N N . MET A 1 94 ? -15.069 3.530 1.114 1.00 91.81 94 MET A N 1
ATOM 740 C CA . MET A 1 94 ? -13.747 2.919 1.223 1.00 91.81 94 MET A CA 1
ATOM 741 C C . MET A 1 94 ? -12.803 3.514 0.174 1.00 91.81 94 MET A C 1
ATOM 743 O O . MET A 1 94 ? -13.188 3.653 -0.988 1.00 91.81 94 MET A O 1
ATOM 747 N N . ARG A 1 95 ? -11.588 3.887 0.589 1.00 93.19 95 ARG A N 1
ATOM 748 C CA . ARG A 1 95 ? -10.520 4.359 -0.311 1.00 93.19 95 ARG A CA 1
ATOM 749 C C . ARG A 1 95 ? -9.678 3.213 -0.873 1.00 93.19 95 ARG A C 1
ATOM 751 O O . ARG A 1 95 ? -9.193 3.329 -1.990 1.00 93.19 95 ARG A O 1
ATOM 758 N N . CYS A 1 96 ? -9.583 2.101 -0.140 1.00 93.81 96 CYS A N 1
ATOM 759 C CA . CYS A 1 96 ? -9.039 0.841 -0.643 1.00 93.81 96 CYS A CA 1
ATOM 760 C C . CYS A 1 96 ? -9.866 0.342 -1.837 1.00 93.81 96 CYS A C 1
ATOM 762 O O . CYS A 1 96 ? -11.077 0.137 -1.714 1.00 93.81 96 CYS A O 1
ATOM 764 N N . ALA A 1 97 ? -9.206 0.161 -2.979 1.00 94.25 97 ALA A N 1
ATOM 765 C CA . ALA A 1 97 ? -9.807 -0.197 -4.257 1.00 94.25 97 ALA A CA 1
ATOM 766 C C . ALA A 1 97 ? -9.091 -1.408 -4.903 1.00 94.25 97 ALA A C 1
ATOM 768 O O . ALA A 1 97 ? -8.497 -1.270 -5.969 1.00 94.25 97 ALA A O 1
ATOM 769 N N . PRO A 1 98 ? -9.149 -2.610 -4.294 1.00 94.50 98 PRO A N 1
ATOM 770 C CA . PRO A 1 98 ? -8.465 -3.802 -4.805 1.00 94.50 98 PRO A CA 1
ATOM 771 C C . PRO A 1 98 ? -8.903 -4.233 -6.210 1.00 94.50 98 PRO A C 1
ATOM 773 O O . PRO A 1 98 ? -8.034 -4.598 -6.991 1.00 94.50 98 PRO A O 1
ATOM 776 N N . MET A 1 99 ? -10.190 -4.117 -6.582 1.00 95.31 99 MET A N 1
ATOM 777 C CA . MET A 1 99 ? -10.613 -4.311 -7.986 1.00 95.31 99 MET A CA 1
ATOM 778 C C . MET A 1 99 ? -9.828 -3.415 -8.946 1.00 95.31 99 MET A C 1
ATOM 780 O O . MET A 1 99 ? -9.393 -3.866 -9.991 1.00 95.31 99 MET A O 1
ATOM 784 N N . ARG A 1 100 ? -9.602 -2.153 -8.567 1.00 95.19 100 ARG A N 1
ATOM 785 C CA . ARG A 1 100 ? -8.922 -1.168 -9.408 1.00 95.19 100 ARG A CA 1
ATOM 786 C C . ARG A 1 100 ? -7.446 -1.543 -9.619 1.00 95.19 100 ARG A C 1
ATOM 788 O O . ARG A 1 100 ? -6.955 -1.507 -10.746 1.00 95.19 100 ARG A O 1
ATOM 795 N N . LEU A 1 101 ? -6.782 -1.984 -8.544 1.00 95.94 101 LEU A N 1
ATOM 796 C CA . LEU A 1 101 ? -5.435 -2.555 -8.609 1.00 95.94 101 LEU A CA 1
ATOM 797 C C . LEU A 1 101 ? -5.407 -3.804 -9.506 1.00 95.94 101 LEU A C 1
ATOM 799 O O . LEU A 1 101 ? -4.594 -3.862 -10.424 1.00 95.94 101 LEU A O 1
ATOM 803 N N . TYR A 1 102 ? -6.330 -4.748 -9.302 1.00 96.69 102 TYR A N 1
ATOM 804 C CA . TYR A 1 102 ? -6.472 -5.959 -10.119 1.00 96.69 102 TYR A CA 1
ATOM 805 C C . TYR A 1 102 ? -6.656 -5.651 -11.614 1.00 96.69 102 TYR A C 1
ATOM 807 O O . TYR A 1 102 ? -5.896 -6.159 -12.436 1.00 96.69 102 TYR A O 1
ATOM 815 N N . ASP A 1 103 ? -7.587 -4.759 -11.969 1.00 96.56 103 ASP A N 1
ATOM 816 C CA . ASP A 1 103 ? -7.861 -4.345 -13.353 1.00 96.56 103 ASP A CA 1
ATOM 817 C C . ASP A 1 103 ? -6.617 -3.744 -14.035 1.00 96.56 103 ASP A C 1
ATOM 819 O O . ASP A 1 103 ? -6.464 -3.817 -15.256 1.00 96.56 103 ASP A O 1
ATOM 823 N N . THR A 1 104 ? -5.714 -3.148 -13.254 1.00 96.81 104 THR A N 1
ATOM 824 C CA . THR A 1 104 ? -4.429 -2.621 -13.732 1.00 96.81 104 THR A CA 1
ATOM 825 C C . THR A 1 104 ? -3.384 -3.728 -13.864 1.00 96.81 104 THR A C 1
ATOM 827 O O . THR A 1 104 ? -2.669 -3.767 -14.863 1.00 96.81 104 THR A O 1
ATOM 830 N N . MET A 1 105 ? -3.331 -4.675 -12.920 1.00 96.19 105 MET A N 1
ATOM 831 C CA . MET A 1 105 ? -2.421 -5.827 -12.985 1.00 96.19 105 MET A CA 1
ATOM 832 C C . MET A 1 105 ? -2.730 -6.737 -14.170 1.00 96.19 105 MET A C 1
ATOM 834 O O . MET A 1 105 ? -1.809 -7.115 -14.888 1.00 96.19 105 MET A O 1
ATOM 838 N N . VAL A 1 106 ? -4.006 -7.003 -14.463 1.00 96.00 106 VAL A N 1
ATOM 839 C CA . VAL A 1 106 ? -4.428 -7.797 -15.634 1.00 96.00 106 VAL A CA 1
ATOM 840 C C . VAL A 1 106 ? -3.859 -7.245 -16.950 1.00 96.00 106 VAL A C 1
ATOM 842 O O . VAL A 1 106 ? -3.507 -8.029 -17.831 1.00 96.00 106 VAL A O 1
ATOM 845 N N . LYS A 1 107 ? -3.702 -5.919 -17.079 1.00 95.38 107 LYS A N 1
ATOM 846 C CA . LYS A 1 107 ? -3.153 -5.274 -18.287 1.00 95.38 107 LYS A CA 1
ATOM 847 C C . LYS A 1 107 ? -1.647 -5.483 -18.457 1.00 95.38 107 LYS A C 1
ATOM 849 O O . LYS A 1 107 ? -1.187 -5.553 -19.590 1.00 95.38 107 LYS A O 1
ATOM 854 N N . ILE A 1 108 ? -0.890 -5.583 -17.360 1.00 95.25 108 ILE A N 1
ATOM 855 C CA . ILE A 1 108 ? 0.580 -5.715 -17.384 1.00 95.25 108 ILE A CA 1
ATOM 856 C C . ILE A 1 108 ? 1.086 -7.131 -17.068 1.00 95.25 108 ILE A C 1
ATOM 858 O O . ILE A 1 108 ? 2.266 -7.406 -17.238 1.00 95.25 108 ILE A O 1
ATOM 862 N N . LYS A 1 109 ? 0.218 -8.064 -16.654 1.00 90.00 109 LYS A N 1
ATOM 863 C CA . LYS A 1 109 ? 0.597 -9.429 -16.233 1.00 90.00 109 LYS A CA 1
ATOM 864 C C . LYS A 1 109 ? 1.238 -10.297 -17.334 1.00 90.00 109 LYS A C 1
ATOM 866 O O . LYS A 1 109 ? 1.730 -11.379 -17.037 1.00 90.00 109 LYS A O 1
ATOM 871 N N . LYS A 1 110 ? 1.246 -9.845 -18.591 1.00 93.38 110 LYS A N 1
ATOM 872 C CA . LYS A 1 110 ? 1.946 -10.504 -19.711 1.00 93.38 110 LYS A CA 1
ATOM 873 C C . LYS A 1 110 ? 3.316 -9.892 -20.042 1.00 93.38 110 LYS A C 1
ATOM 875 O O . LYS A 1 110 ? 3.991 -10.399 -20.927 1.00 93.38 110 LYS A O 1
ATOM 880 N N . ASP A 1 111 ? 3.703 -8.807 -19.376 1.00 97.12 111 ASP A N 1
ATOM 881 C CA . ASP A 1 111 ? 4.978 -8.116 -19.576 1.00 97.12 111 ASP A CA 1
ATOM 882 C C . ASP A 1 111 ? 5.934 -8.481 -18.432 1.00 97.12 111 ASP A C 1
ATOM 884 O O . ASP A 1 111 ? 5.872 -7.920 -17.336 1.00 97.12 111 ASP A O 1
ATOM 888 N N . ASP A 1 112 ? 6.808 -9.460 -18.670 1.00 97.44 112 ASP A N 1
ATOM 889 C CA . ASP A 1 112 ? 7.723 -9.967 -17.642 1.00 97.44 112 ASP A CA 1
ATOM 890 C C . ASP A 1 112 ? 8.745 -8.924 -17.166 1.00 97.44 112 ASP A C 1
ATOM 892 O O . ASP A 1 112 ? 9.181 -8.978 -16.014 1.00 97.44 112 ASP A O 1
ATOM 896 N N . ALA A 1 113 ? 9.078 -7.924 -17.989 1.00 97.94 113 ALA A N 1
ATOM 897 C CA . ALA A 1 113 ? 9.954 -6.834 -17.572 1.00 97.94 113 ALA A CA 1
ATOM 898 C C . ALA A 1 113 ? 9.242 -5.920 -16.556 1.00 97.94 113 ALA A C 1
ATOM 900 O O . ALA A 1 113 ? 9.801 -5.606 -15.502 1.00 97.94 113 ALA A O 1
ATOM 901 N N . LYS A 1 114 ? 7.971 -5.574 -16.803 1.00 97.69 114 LYS A N 1
ATOM 902 C CA . LYS A 1 114 ? 7.135 -4.828 -15.845 1.00 97.69 114 LYS A CA 1
ATOM 903 C C . LYS A 1 114 ? 6.814 -5.626 -14.582 1.00 97.69 114 LYS A C 1
ATOM 905 O O . LYS A 1 114 ? 6.727 -5.043 -13.502 1.00 97.69 114 LYS A O 1
ATOM 910 N N . ARG A 1 115 ? 6.662 -6.950 -14.675 1.00 97.62 115 ARG A N 1
ATOM 911 C CA . ARG A 1 115 ? 6.494 -7.814 -13.491 1.00 97.62 115 ARG A CA 1
ATOM 912 C C . ARG A 1 115 ? 7.753 -7.801 -12.625 1.00 97.62 115 ARG A C 1
ATOM 914 O O . ARG A 1 115 ? 7.666 -7.523 -11.428 1.00 97.62 115 ARG A O 1
ATOM 921 N N . LYS A 1 116 ? 8.925 -7.981 -13.244 1.00 97.44 116 LYS A N 1
ATOM 922 C CA . LYS A 1 116 ? 10.231 -7.911 -12.573 1.00 97.44 116 LYS A CA 1
ATOM 923 C C . LYS A 1 116 ? 10.454 -6.570 -11.873 1.00 97.44 116 LYS A C 1
ATOM 925 O O . LYS A 1 116 ? 10.957 -6.546 -10.753 1.00 97.44 116 LYS A O 1
ATOM 930 N N . ASP A 1 117 ? 10.019 -5.460 -12.469 1.00 97.38 117 ASP A N 1
ATOM 931 C CA . ASP A 1 117 ? 10.077 -4.144 -11.827 1.00 97.38 117 ASP A CA 1
ATOM 932 C C . ASP A 1 117 ? 9.347 -4.095 -10.473 1.00 97.38 117 ASP A C 1
ATOM 934 O O . ASP A 1 117 ? 9.853 -3.532 -9.497 1.00 97.38 117 ASP A O 1
ATOM 938 N N . ILE A 1 118 ? 8.158 -4.694 -10.413 1.00 97.44 118 ILE A N 1
ATOM 939 C CA . ILE A 1 118 ? 7.292 -4.720 -9.229 1.00 97.44 118 ILE A CA 1
ATOM 940 C C . ILE A 1 118 ? 7.848 -5.695 -8.171 1.00 97.44 118 ILE A C 1
ATOM 942 O O . ILE A 1 118 ? 7.815 -5.418 -6.967 1.00 97.44 118 ILE A O 1
ATOM 946 N N . GLU A 1 119 ? 8.436 -6.811 -8.603 1.00 96.44 119 GLU A N 1
ATOM 947 C CA . GLU A 1 119 ? 9.191 -7.728 -7.739 1.00 96.44 119 GLU A CA 1
ATOM 948 C C . GLU A 1 119 ? 10.457 -7.081 -7.153 1.00 96.44 119 GLU A C 1
ATOM 950 O O . GLU A 1 119 ? 10.801 -7.309 -5.988 1.00 96.44 119 GLU A O 1
ATOM 955 N N . ASP A 1 120 ? 11.148 -6.247 -7.930 1.00 96.06 120 ASP A N 1
ATOM 956 C CA . ASP A 1 120 ? 12.356 -5.518 -7.535 1.00 96.06 120 ASP A CA 1
ATOM 957 C C . ASP A 1 120 ? 12.124 -4.465 -6.458 1.00 96.06 120 ASP A C 1
ATOM 959 O O . ASP A 1 120 ? 13.028 -4.213 -5.667 1.00 96.06 120 ASP A O 1
ATOM 963 N N . ILE A 1 121 ? 10.925 -3.894 -6.368 1.00 95.19 121 ILE A N 1
ATOM 964 C CA . ILE A 1 121 ? 10.545 -3.009 -5.256 1.00 95.19 121 ILE A CA 1
ATOM 965 C C . ILE A 1 121 ? 9.900 -3.768 -4.080 1.00 95.19 121 ILE A C 1
ATOM 967 O O . ILE A 1 121 ? 9.570 -3.174 -3.055 1.00 95.19 121 ILE A O 1
ATOM 971 N N . GLY A 1 122 ? 9.768 -5.095 -4.189 1.00 94.81 122 GLY A N 1
ATOM 972 C CA . GLY A 1 122 ? 9.251 -5.967 -3.130 1.00 94.81 122 GLY A CA 1
ATOM 973 C C . GLY A 1 122 ? 7.729 -6.105 -3.078 1.00 94.81 122 GLY A C 1
ATOM 974 O O . GLY A 1 122 ? 7.223 -6.599 -2.075 1.00 94.81 122 GLY A O 1
ATOM 975 N N . LEU A 1 123 ? 7.013 -5.707 -4.135 1.00 96.75 123 LEU A N 1
ATOM 976 C CA . LEU A 1 123 ? 5.545 -5.709 -4.209 1.00 96.75 123 LEU A CA 1
ATOM 977 C C . LEU A 1 123 ? 4.979 -6.735 -5.216 1.00 96.75 123 LEU A C 1
ATOM 979 O O . LEU A 1 123 ? 3.798 -6.683 -5.553 1.00 96.75 123 LEU A O 1
ATOM 983 N N . GLY A 1 124 ? 5.799 -7.692 -5.673 1.00 95.88 124 GLY A N 1
ATOM 984 C CA . GLY A 1 124 ? 5.431 -8.719 -6.666 1.00 95.88 124 GLY A CA 1
ATOM 985 C C . GLY A 1 124 ? 4.171 -9.530 -6.334 1.00 95.88 124 GLY A C 1
ATOM 986 O O . GLY A 1 124 ? 3.419 -9.887 -7.237 1.00 95.88 124 GLY A O 1
ATOM 987 N N . CYS A 1 125 ? 3.870 -9.743 -5.047 1.00 94.50 125 CYS A N 1
ATOM 988 C CA . CYS A 1 125 ? 2.645 -10.422 -4.606 1.00 94.50 125 CYS A CA 1
ATOM 989 C C . CYS A 1 125 ? 1.353 -9.744 -5.103 1.00 94.50 125 CYS A C 1
ATOM 991 O O . CYS A 1 125 ? 0.343 -10.418 -5.297 1.00 94.50 125 CYS A O 1
ATOM 993 N N . LEU A 1 126 ? 1.380 -8.431 -5.362 1.00 95.81 126 LEU A N 1
ATOM 994 C CA . LEU A 1 126 ? 0.213 -7.675 -5.818 1.00 95.81 126 LEU A CA 1
ATOM 995 C C . LEU A 1 126 ? -0.200 -8.017 -7.262 1.00 95.81 126 LEU A C 1
ATOM 997 O O . LEU A 1 126 ? -1.358 -7.810 -7.612 1.00 95.81 126 LEU A O 1
ATOM 1001 N N . ILE A 1 127 ? 0.706 -8.573 -8.078 1.00 94.25 127 ILE A N 1
ATOM 1002 C CA . ILE A 1 127 ? 0.441 -9.008 -9.467 1.00 94.25 127 ILE A CA 1
ATOM 1003 C C . ILE A 1 127 ? -0.458 -10.256 -9.494 1.00 94.25 127 ILE A C 1
ATOM 1005 O O . ILE A 1 127 ? -1.280 -10.442 -10.395 1.00 94.25 127 ILE A O 1
ATOM 1009 N N . GLU A 1 128 ? -0.300 -11.119 -8.491 1.00 90.12 128 GLU A N 1
ATOM 1010 C CA . GLU A 1 128 ? -1.031 -12.381 -8.345 1.00 90.12 128 GLU A CA 1
ATOM 1011 C C . GLU A 1 128 ? -2.294 -12.233 -7.473 1.00 90.12 128 GLU A C 1
ATOM 1013 O O . GLU A 1 128 ? -3.038 -13.193 -7.278 1.00 90.12 128 GLU A O 1
ATOM 1018 N N . MET A 1 129 ? -2.580 -11.022 -6.977 1.00 87.62 129 MET A N 1
ATOM 1019 C CA . MET A 1 129 ? -3.795 -10.728 -6.218 1.00 87.62 129 MET A CA 1
ATOM 1020 C C . MET A 1 129 ? -5.043 -10.866 -7.104 1.00 87.62 129 MET A C 1
ATOM 1022 O O . MET A 1 129 ? -5.104 -10.320 -8.202 1.00 87.62 129 MET A O 1
ATOM 1026 N N . ASN A 1 130 ? -6.076 -11.542 -6.598 1.00 87.38 130 ASN A N 1
ATOM 1027 C CA . ASN A 1 130 ? -7.371 -11.664 -7.274 1.00 87.38 130 ASN A CA 1
ATOM 1028 C C . ASN A 1 130 ? -8.230 -10.387 -7.167 1.00 87.38 130 ASN A C 1
ATOM 1030 O O . ASN A 1 130 ? -8.034 -9.539 -6.294 1.00 87.38 130 ASN A O 1
ATOM 1034 N N . GLY A 1 131 ? -9.238 -10.268 -8.034 1.00 85.75 131 GLY A N 1
ATOM 1035 C CA . GLY A 1 131 ? -10.226 -9.190 -7.972 1.00 85.75 131 GLY A CA 1
ATOM 1036 C C . GLY A 1 131 ? -11.167 -9.338 -6.772 1.00 85.75 131 GLY A C 1
ATOM 1037 O O . GLY A 1 131 ? -12.071 -10.170 -6.786 1.00 85.75 131 GLY A O 1
ATOM 1038 N N . PHE A 1 132 ? -10.990 -8.504 -5.741 1.00 89.94 132 PHE A N 1
ATOM 1039 C CA . PHE A 1 132 ? -11.856 -8.482 -4.556 1.00 89.94 132 PHE A CA 1
ATOM 1040 C C . PHE A 1 132 ? -12.806 -7.279 -4.530 1.00 89.94 132 PHE A C 1
ATOM 1042 O O . PHE A 1 132 ? -12.383 -6.126 -4.620 1.00 89.94 132 PHE A O 1
ATOM 1049 N N . VAL A 1 133 ? -14.095 -7.524 -4.280 1.00 89.81 133 VAL A N 1
ATOM 1050 C CA . VAL A 1 133 ? -15.089 -6.462 -4.050 1.00 89.81 133 VAL A CA 1
ATOM 1051 C C . VAL A 1 133 ? -15.171 -6.119 -2.560 1.00 89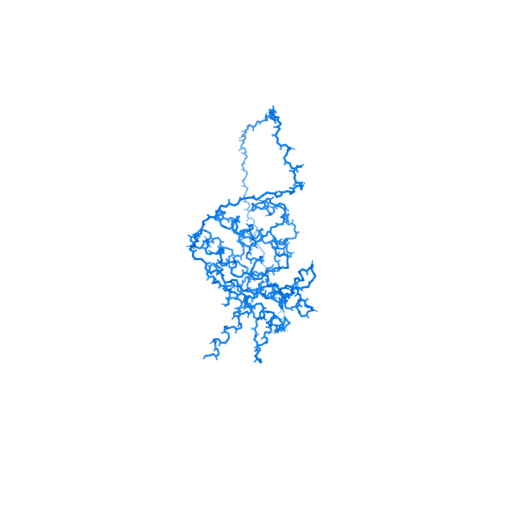.81 133 VAL A C 1
ATOM 1053 O O . VAL A 1 133 ? -15.527 -6.952 -1.729 1.00 89.81 133 VAL A O 1
ATOM 1056 N N . ILE A 1 134 ? -14.899 -4.859 -2.212 1.00 91.44 134 ILE A N 1
ATOM 1057 C CA . ILE A 1 134 ? -14.958 -4.383 -0.825 1.00 91.44 134 ILE A CA 1
ATOM 1058 C C . ILE A 1 134 ? -16.408 -4.244 -0.334 1.00 91.44 134 ILE A C 1
ATOM 1060 O O . ILE A 1 134 ? -17.150 -3.345 -0.748 1.00 91.44 134 ILE A O 1
ATOM 1064 N N . HIS A 1 135 ? -16.793 -5.070 0.642 1.00 92.44 135 HIS A N 1
ATOM 1065 C CA . HIS A 1 135 ? -18.085 -4.958 1.315 1.00 92.44 135 HIS A CA 1
ATOM 1066 C C . HIS A 1 135 ? -18.045 -3.861 2.394 1.00 92.44 135 HIS A C 1
ATOM 1068 O O . HIS A 1 135 ? -17.733 -4.104 3.561 1.00 92.44 135 HIS A O 1
ATOM 1074 N N . ARG A 1 136 ? -18.377 -2.624 2.001 1.00 92.56 136 ARG A N 1
ATOM 1075 C CA . ARG A 1 136 ? -18.246 -1.401 2.827 1.00 92.56 136 ARG A CA 1
ATOM 1076 C C . ARG A 1 136 ? -18.841 -1.517 4.235 1.00 92.56 136 ARG A C 1
ATOM 1078 O O . ARG A 1 136 ? -18.223 -1.068 5.194 1.00 92.56 136 ARG A O 1
ATOM 1085 N N . GLY A 1 137 ? -20.022 -2.127 4.361 1.00 92.12 137 GLY A N 1
ATOM 1086 C CA . GLY A 1 137 ? -20.680 -2.317 5.658 1.00 92.12 137 GLY A CA 1
ATOM 1087 C C . GLY A 1 137 ? -19.935 -3.286 6.578 1.00 92.12 137 GLY A C 1
ATOM 1088 O O . GLY A 1 137 ? -19.922 -3.074 7.785 1.00 92.12 137 GLY A O 1
ATOM 1089 N N . LEU A 1 138 ? -19.264 -4.296 6.009 1.00 92.88 138 LEU A N 1
ATOM 1090 C CA . LEU A 1 138 ? -18.412 -5.221 6.761 1.00 92.88 138 LEU A CA 1
ATOM 1091 C C . LEU A 1 138 ? -17.120 -4.521 7.182 1.00 92.88 138 LEU A C 1
ATOM 1093 O O . LEU A 1 138 ? -16.799 -4.537 8.359 1.00 92.88 138 LEU A O 1
ATOM 1097 N N . VAL A 1 139 ? -16.424 -3.840 6.265 1.00 94.12 139 VAL A N 1
ATOM 1098 C CA . VAL A 1 139 ? -15.176 -3.132 6.605 1.00 94.12 139 VAL A CA 1
ATOM 1099 C C . VAL A 1 139 ? -15.401 -2.076 7.686 1.00 94.12 139 VAL A C 1
ATOM 1101 O O . VAL A 1 139 ? -14.678 -2.056 8.675 1.00 94.12 139 VAL A O 1
ATOM 1104 N N . ASN A 1 140 ? -16.453 -1.261 7.568 1.00 93.50 140 ASN A N 1
ATOM 1105 C CA . ASN A 1 140 ? -16.834 -0.304 8.609 1.00 93.50 140 ASN A CA 1
ATOM 1106 C C . ASN A 1 140 ? -17.102 -0.991 9.963 1.00 93.50 140 ASN A C 1
ATOM 1108 O O . ASN A 1 140 ? -16.698 -0.493 11.009 1.00 93.50 140 ASN A O 1
ATOM 1112 N N . ALA A 1 141 ? -17.772 -2.146 9.943 1.00 92.81 141 ALA A N 1
ATOM 1113 C CA . ALA A 1 141 ? -18.057 -2.947 11.130 1.00 92.81 141 ALA A CA 1
ATOM 1114 C C . ALA A 1 141 ? -16.817 -3.650 11.724 1.00 92.81 141 ALA A C 1
ATOM 1116 O O . ALA A 1 141 ? -16.856 -4.017 12.898 1.00 92.81 141 ALA A O 1
ATOM 1117 N N . LEU A 1 142 ? -15.752 -3.842 10.940 1.00 94.94 142 LEU A N 1
ATOM 1118 C CA . LEU A 1 142 ? -14.470 -4.391 11.387 1.00 94.94 142 LEU A CA 1
ATOM 1119 C C . LEU A 1 142 ? -13.574 -3.300 11.980 1.00 94.94 142 LEU A C 1
ATOM 1121 O O . LEU A 1 142 ? -13.099 -3.474 13.093 1.00 94.94 142 LEU A O 1
ATOM 1125 N N . PHE A 1 143 ? -13.430 -2.145 11.317 1.00 94.50 143 PHE A N 1
ATOM 1126 C CA . PHE A 1 143 ? -12.723 -0.988 11.889 1.00 94.50 143 PHE A CA 1
ATOM 1127 C C . PHE A 1 143 ? -13.340 -0.546 13.223 1.00 94.50 143 PHE A C 1
ATOM 1129 O O . PHE A 1 143 ? -12.615 -0.335 14.185 1.00 94.50 143 PHE A O 1
ATOM 1136 N N . GLY A 1 144 ? -14.675 -0.499 13.324 1.00 92.75 144 GLY A N 1
ATOM 1137 C CA . GLY A 1 144 ? -15.374 -0.197 14.582 1.00 92.75 144 GLY A CA 1
ATOM 1138 C C . GLY A 1 144 ? -15.299 -1.289 15.664 1.00 92.75 144 GLY A C 1
ATOM 1139 O O . GLY A 1 144 ? -15.936 -1.143 16.703 1.00 92.75 144 GLY A O 1
ATOM 1140 N N . ARG A 1 145 ? -14.582 -2.395 15.421 1.00 94.38 145 ARG A N 1
ATOM 1141 C CA . ARG A 1 145 ? -14.292 -3.464 16.396 1.00 94.38 145 ARG A CA 1
ATOM 1142 C C . ARG A 1 145 ? -12.803 -3.820 16.473 1.00 94.38 145 ARG A C 1
ATOM 1144 O O . ARG A 1 145 ? -12.449 -4.823 17.093 1.00 94.38 145 ARG A O 1
ATOM 1151 N N . PHE A 1 146 ? -11.948 -3.035 15.825 1.00 96.00 146 PHE A N 1
ATOM 1152 C CA . PHE A 1 146 ? -10.507 -3.162 15.948 1.00 96.00 146 PHE A CA 1
ATOM 1153 C C . PHE A 1 146 ? -10.038 -2.291 17.109 1.00 96.00 146 PHE A C 1
ATOM 1155 O O . PHE A 1 146 ? -10.356 -1.106 17.164 1.00 96.00 146 PHE A O 1
ATOM 1162 N N . ASP A 1 147 ? -9.304 -2.892 18.035 1.00 95.25 147 ASP A N 1
ATOM 1163 C CA . ASP A 1 147 ? -8.615 -2.220 19.125 1.00 95.25 147 ASP A CA 1
ATOM 1164 C C . ASP A 1 147 ? -7.184 -1.891 18.661 1.00 95.25 147 ASP A C 1
ATOM 1166 O O . ASP A 1 147 ? -6.339 -2.792 18.636 1.00 95.25 147 ASP A O 1
ATOM 1170 N N . PRO A 1 148 ? -6.889 -0.634 18.275 1.00 95.06 148 PRO A N 1
ATOM 1171 C CA . PRO A 1 148 ? -5.564 -0.243 17.796 1.00 95.06 148 PRO A CA 1
ATOM 1172 C C . PRO A 1 148 ? -4.495 -0.256 18.895 1.00 95.06 148 PRO A C 1
ATOM 1174 O O . PRO A 1 148 ? -3.311 -0.291 18.578 1.00 95.06 148 PRO A O 1
ATOM 1177 N N . LYS A 1 149 ? -4.882 -0.235 20.179 1.00 94.44 149 LYS A N 1
ATOM 1178 C CA . LYS A 1 149 ? -3.938 -0.214 21.303 1.00 94.44 149 LYS A CA 1
ATOM 1179 C C . LYS A 1 149 ? -3.445 -1.617 21.640 1.00 94.44 149 LYS A C 1
ATOM 1181 O O . LYS A 1 149 ? -2.259 -1.804 21.890 1.00 94.44 149 LYS A O 1
ATOM 1186 N N . ASN A 1 150 ? -4.358 -2.587 21.660 1.00 95.19 150 ASN A N 1
ATOM 1187 C CA . ASN A 1 150 ? -4.040 -3.984 21.967 1.00 95.19 150 ASN A CA 1
ATOM 1188 C C . ASN A 1 150 ? -3.813 -4.839 20.708 1.00 95.19 150 ASN A C 1
ATOM 1190 O O . ASN A 1 150 ? -3.431 -5.999 20.827 1.00 95.19 150 ASN A O 1
ATOM 1194 N N . MET A 1 151 ? -4.032 -4.279 19.512 1.00 96.19 151 MET A N 1
ATOM 1195 C CA . MET A 1 151 ? -3.935 -4.967 18.219 1.00 96.19 151 MET A CA 1
ATOM 1196 C C . MET A 1 151 ? -4.898 -6.159 18.084 1.00 96.19 151 MET A C 1
ATOM 1198 O O . MET A 1 151 ? -4.570 -7.184 17.486 1.00 96.19 151 MET A O 1
ATOM 1202 N N . VAL A 1 152 ? -6.114 -6.015 18.625 1.00 95.31 152 VAL A N 1
ATOM 1203 C CA . VAL A 1 152 ? -7.140 -7.073 18.668 1.00 95.31 152 VAL A CA 1
ATOM 1204 C C . VAL A 1 152 ? -8.346 -6.704 17.808 1.00 95.31 152 VAL A C 1
ATOM 1206 O O . VAL A 1 152 ? -8.991 -5.680 18.021 1.00 95.31 152 VAL A O 1
ATOM 1209 N N . LEU A 1 153 ? -8.724 -7.575 16.875 1.00 94.69 153 LEU A N 1
ATOM 1210 C CA . LEU A 1 153 ? -9.984 -7.495 16.140 1.00 94.69 153 LEU A CA 1
ATOM 1211 C C . LEU A 1 153 ? -11.049 -8.362 16.827 1.00 94.69 153 LEU A C 1
ATOM 1213 O O . LEU A 1 153 ? -10.912 -9.581 16.906 1.00 94.69 153 LEU A O 1
ATOM 1217 N N . ARG A 1 154 ? -12.135 -7.746 17.302 1.00 93.69 154 ARG A N 1
ATOM 1218 C CA . ARG A 1 154 ? -13.221 -8.439 18.017 1.00 93.69 154 ARG A CA 1
ATOM 1219 C C . ARG A 1 154 ? -14.338 -8.829 17.045 1.00 93.69 154 ARG A C 1
ATOM 1221 O O . ARG A 1 154 ? -14.976 -7.955 16.458 1.00 93.69 154 ARG A O 1
ATOM 1228 N N . VAL A 1 155 ? -14.621 -10.121 16.855 1.00 89.06 155 VAL A N 1
ATOM 1229 C CA . VAL A 1 155 ? -15.637 -10.585 15.883 1.00 89.06 155 VAL A CA 1
ATOM 1230 C C . VAL A 1 155 ? -16.439 -11.762 16.442 1.00 89.06 155 VAL A C 1
ATOM 1232 O O . VAL A 1 155 ? -15.873 -12.791 16.774 1.00 89.06 155 VAL A O 1
ATOM 1235 N N . HIS A 1 156 ? -17.769 -11.628 16.526 1.00 85.50 156 HIS A N 1
ATOM 1236 C CA . HIS A 1 156 ? -18.686 -12.683 17.006 1.00 85.50 156 HIS A CA 1
ATOM 1237 C C . HIS A 1 156 ? -18.290 -13.332 18.355 1.00 85.50 156 HIS A C 1
ATOM 1239 O O . HIS A 1 156 ? -18.493 -14.523 18.552 1.00 85.50 156 HIS A O 1
ATOM 1245 N N . GLY A 1 157 ? -17.736 -12.547 19.287 1.00 84.06 157 GLY A N 1
ATOM 1246 C CA . GLY A 1 157 ? -17.279 -13.033 20.598 1.00 84.06 157 GLY A CA 1
ATOM 1247 C C . GLY A 1 157 ? -15.839 -13.559 20.622 1.00 84.06 157 GLY A C 1
ATOM 1248 O O . GLY A 1 157 ? -15.320 -13.815 21.701 1.00 84.06 157 GLY A O 1
ATOM 1249 N N . LEU A 1 158 ? -15.176 -13.661 19.467 1.00 87.44 158 LEU A N 1
ATOM 1250 C CA . LEU A 1 158 ? -13.762 -14.018 19.355 1.00 87.44 158 LEU A CA 1
ATOM 1251 C C . LEU A 1 158 ? -12.872 -12.771 19.401 1.00 87.44 158 LEU A C 1
ATOM 1253 O O . LEU A 1 158 ? -13.221 -11.723 18.845 1.00 87.44 158 LEU A O 1
ATOM 1257 N N . GLU A 1 159 ? -11.701 -12.915 20.016 1.00 91.94 159 GLU A N 1
ATOM 1258 C CA . GLU A 1 159 ? -10.614 -11.936 20.008 1.00 91.94 159 GLU A CA 1
ATOM 1259 C C . GLU A 1 159 ? -9.497 -12.432 19.092 1.00 91.94 159 GLU A C 1
ATOM 1261 O O . GLU A 1 159 ? -8.954 -13.516 19.293 1.00 91.94 159 GLU A O 1
ATOM 1266 N N . LEU A 1 160 ? -9.182 -11.654 18.057 1.00 90.00 160 LEU A N 1
ATOM 1267 C CA . LEU A 1 160 ? -8.228 -12.035 17.023 1.00 90.00 160 LEU A CA 1
ATOM 1268 C C . LEU A 1 160 ? -7.031 -11.093 17.080 1.00 90.00 160 LEU A C 1
ATOM 1270 O O . LEU A 1 160 ? -7.171 -9.909 16.777 1.00 90.00 160 LEU A O 1
ATOM 1274 N N . ASN A 1 161 ? -5.859 -11.606 17.444 1.00 92.94 161 ASN A N 1
ATOM 1275 C CA . ASN A 1 161 ? -4.627 -10.825 17.372 1.00 92.94 161 ASN A CA 1
ATOM 1276 C C . ASN A 1 161 ? -4.302 -10.493 15.908 1.00 92.94 161 ASN A C 1
ATOM 1278 O O . ASN A 1 161 ? -4.444 -11.337 15.020 1.00 92.94 161 ASN A O 1
ATOM 1282 N N . VAL A 1 162 ? -3.873 -9.256 15.667 1.00 95.00 162 VAL A N 1
ATOM 1283 C CA . VAL A 1 162 ? -3.535 -8.733 14.342 1.00 95.00 162 VAL A CA 1
ATOM 1284 C C . VAL A 1 162 ? -2.116 -8.182 14.375 1.00 95.00 162 VAL A C 1
ATOM 1286 O O . VAL A 1 162 ? -1.826 -7.189 15.032 1.00 95.00 162 VAL A O 1
ATOM 1289 N N . SER A 1 163 ? -1.222 -8.819 13.637 1.00 95.88 163 SER A N 1
ATOM 1290 C CA . SER A 1 163 ? 0.198 -8.495 13.562 1.00 95.88 163 SER A CA 1
ATOM 1291 C C . SER A 1 163 ? 0.645 -8.306 12.113 1.00 95.88 163 SER A C 1
ATOM 1293 O O . SER A 1 163 ? -0.093 -8.585 11.165 1.00 95.88 163 SER A O 1
ATOM 1295 N N . ALA A 1 164 ? 1.875 -7.833 11.914 1.00 96.69 164 ALA A N 1
ATOM 1296 C CA . ALA A 1 164 ? 2.431 -7.694 10.574 1.00 96.69 164 ALA A CA 1
ATOM 1297 C C . ALA A 1 164 ? 2.621 -9.070 9.894 1.00 96.69 164 ALA A C 1
ATOM 1299 O O . ALA A 1 164 ? 2.400 -9.186 8.691 1.00 96.69 164 ALA A O 1
ATOM 1300 N N . LYS A 1 165 ? 2.852 -10.150 10.655 1.00 96.12 165 LYS A N 1
ATOM 1301 C CA . LYS A 1 165 ? 2.831 -11.530 10.136 1.00 96.12 165 LYS A CA 1
ATOM 1302 C C . LYS A 1 165 ? 1.489 -11.917 9.517 1.00 96.12 165 LYS A C 1
ATOM 1304 O O . LYS A 1 165 ? 1.473 -12.615 8.508 1.00 96.12 165 LYS A O 1
ATOM 1309 N N . ASP A 1 166 ? 0.371 -11.449 10.073 1.00 95.44 166 ASP A N 1
ATOM 1310 C CA . ASP A 1 166 ? -0.951 -11.674 9.478 1.00 95.44 166 ASP A CA 1
ATOM 1311 C C . ASP A 1 166 ? -1.079 -10.940 8.136 1.00 95.44 166 ASP A C 1
ATOM 1313 O O . ASP A 1 166 ? -1.695 -11.457 7.208 1.00 95.44 166 ASP A O 1
ATOM 1317 N N . VAL A 1 167 ? -0.468 -9.756 7.999 1.00 96.44 167 VAL A N 1
ATOM 1318 C CA . VAL A 1 167 ? -0.404 -9.027 6.721 1.00 96.44 167 VAL A CA 1
ATOM 1319 C C . VAL A 1 167 ? 0.502 -9.750 5.714 1.00 96.44 167 VAL A C 1
ATOM 1321 O O . VAL A 1 167 ? 0.144 -9.815 4.537 1.00 96.44 167 VAL A O 1
ATOM 1324 N N . GLU A 1 168 ? 1.620 -10.348 6.146 1.00 96.31 168 GLU A N 1
ATOM 1325 C CA . GLU A 1 168 ? 2.446 -11.206 5.278 1.00 96.31 168 GLU A CA 1
ATOM 1326 C C . GLU A 1 168 ? 1.680 -12.444 4.815 1.00 96.31 168 GLU A C 1
ATOM 1328 O O . GLU A 1 168 ? 1.694 -12.753 3.626 1.00 96.31 168 GLU A O 1
ATOM 1333 N N . HIS A 1 169 ? 0.945 -13.101 5.712 1.00 94.00 169 HIS A N 1
ATOM 1334 C CA . HIS A 1 169 ? 0.128 -14.260 5.368 1.00 94.00 169 HIS A CA 1
ATOM 1335 C C . HIS A 1 169 ? -1.009 -13.912 4.391 1.00 94.00 169 HIS A C 1
ATOM 1337 O O . HIS A 1 169 ? -1.191 -14.586 3.381 1.00 94.00 169 HIS A O 1
ATOM 1343 N N . VAL A 1 170 ? -1.753 -12.834 4.663 1.00 93.19 170 VAL A N 1
ATOM 1344 C CA . VAL A 1 170 ? -2.971 -12.469 3.919 1.00 93.19 170 VAL A CA 1
ATOM 1345 C C . VAL A 1 170 ? -2.685 -11.730 2.605 1.00 93.19 170 VAL A C 1
ATOM 1347 O O . VAL A 1 170 ? -3.452 -11.877 1.654 1.00 93.19 170 VAL A O 1
ATOM 1350 N N . LEU A 1 171 ? -1.624 -10.914 2.532 1.00 94.50 171 LEU A N 1
ATOM 1351 C CA . LEU A 1 171 ? -1.303 -10.081 1.358 1.00 94.50 171 LEU A CA 1
ATOM 1352 C C . LEU A 1 171 ? 0.033 -10.432 0.675 1.00 94.50 171 LEU A C 1
ATOM 1354 O O . LEU A 1 171 ? 0.376 -9.810 -0.330 1.00 94.50 171 LEU A O 1
ATOM 1358 N N . GLY A 1 172 ? 0.825 -11.365 1.213 1.00 95.00 172 GLY A N 1
ATOM 1359 C CA . GLY A 1 172 ? 2.158 -11.703 0.690 1.00 95.00 172 GLY A CA 1
ATOM 1360 C C . GLY A 1 172 ? 3.219 -10.605 0.870 1.00 95.00 172 GLY A C 1
ATOM 1361 O O . GLY A 1 172 ? 4.293 -10.679 0.271 1.00 95.00 172 GLY A O 1
ATOM 1362 N N . LEU A 1 173 ? 2.927 -9.562 1.655 1.00 96.25 173 LEU A N 1
ATOM 1363 C CA . LEU A 1 173 ? 3.827 -8.431 1.911 1.00 96.25 173 LEU A CA 1
ATOM 1364 C C . LEU A 1 173 ? 4.784 -8.771 3.055 1.00 96.25 173 LEU A C 1
ATOM 1366 O O . LEU A 1 173 ? 4.337 -9.134 4.128 1.00 96.25 173 LEU A O 1
ATOM 1370 N N . LYS A 1 174 ? 6.095 -8.621 2.870 1.00 95.00 174 LYS A N 1
ATOM 1371 C CA . LYS A 1 174 ? 7.084 -9.106 3.851 1.00 95.00 174 LYS A CA 1
ATOM 1372 C C . LYS A 1 174 ? 7.006 -8.398 5.212 1.00 95.00 174 LYS A C 1
ATOM 1374 O O . LYS A 1 174 ? 7.129 -7.173 5.263 1.00 95.00 174 LYS A O 1
ATOM 1379 N N . ASP A 1 175 ? 6.953 -9.173 6.300 1.00 95.00 175 ASP A N 1
ATOM 1380 C CA . ASP A 1 175 ? 7.140 -8.710 7.683 1.00 95.00 175 ASP A CA 1
ATOM 1381 C C . ASP A 1 175 ? 8.607 -8.838 8.124 1.00 95.00 175 ASP A C 1
ATOM 1383 O O . ASP A 1 175 ? 8.972 -9.581 9.036 1.00 95.00 175 ASP A O 1
ATOM 1387 N N . ARG A 1 176 ? 9.504 -8.162 7.397 1.00 91.75 176 ARG A N 1
ATOM 1388 C CA . ARG A 1 176 ? 10.927 -8.051 7.755 1.00 91.75 176 ARG A CA 1
ATOM 1389 C C . ARG A 1 176 ? 11.605 -6.907 7.019 1.00 91.75 176 ARG A C 1
ATOM 1391 O O . ARG A 1 176 ? 11.181 -6.517 5.936 1.00 91.75 176 ARG A O 1
ATOM 1398 N N . GLY A 1 177 ? 12.721 -6.450 7.577 1.00 90.56 177 GLY A N 1
ATOM 1399 C CA . GLY A 1 177 ? 13.583 -5.444 6.968 1.00 90.56 177 GLY A CA 1
ATOM 1400 C C . GLY A 1 177 ? 13.454 -4.074 7.624 1.00 90.56 177 GLY A C 1
ATOM 1401 O O . GLY A 1 177 ? 13.181 -3.966 8.817 1.00 90.56 177 GLY A O 1
ATOM 1402 N N . LEU A 1 178 ? 13.715 -3.029 6.844 1.00 89.38 178 LEU A N 1
ATOM 1403 C CA . LEU A 1 178 ? 13.766 -1.650 7.311 1.00 89.38 178 LEU A CA 1
ATOM 1404 C C . LEU A 1 178 ? 12.362 -1.114 7.609 1.00 89.38 178 LEU A C 1
ATOM 1406 O O . LEU A 1 178 ? 11.435 -1.277 6.814 1.00 89.38 178 LEU A O 1
ATOM 1410 N N . ASP A 1 179 ? 12.243 -0.439 8.749 1.00 85.75 179 ASP A N 1
ATOM 1411 C CA . ASP A 1 179 ? 11.059 0.320 9.134 1.00 85.75 179 ASP A CA 1
ATOM 1412 C C . ASP A 1 179 ? 10.929 1.572 8.252 1.00 85.75 179 ASP A C 1
ATOM 1414 O O . ASP A 1 179 ? 11.809 2.437 8.230 1.00 85.75 179 ASP A O 1
ATOM 1418 N N . ILE A 1 180 ? 9.810 1.660 7.535 1.00 80.69 180 ILE A N 1
ATOM 1419 C CA . ILE A 1 180 ? 9.489 2.758 6.623 1.00 80.69 180 ILE A CA 1
ATOM 1420 C C . ILE A 1 180 ? 9.345 4.097 7.365 1.00 80.69 180 ILE A C 1
ATOM 1422 O O . ILE A 1 180 ? 9.726 5.130 6.814 1.00 80.69 180 ILE A O 1
ATOM 1426 N N . LYS A 1 181 ? 8.875 4.109 8.622 1.00 73.31 181 LYS A N 1
ATOM 1427 C CA . LYS A 1 181 ? 8.737 5.352 9.405 1.00 73.31 181 LYS A CA 1
ATOM 1428 C C . LYS A 1 181 ? 10.082 6.054 9.593 1.00 73.31 181 LYS A C 1
ATOM 1430 O O . LYS A 1 181 ? 10.148 7.274 9.478 1.00 73.31 181 LYS A O 1
ATOM 1435 N N . LYS A 1 182 ? 11.154 5.279 9.803 1.00 69.75 182 LYS A N 1
ATOM 1436 C CA . LYS A 1 182 ? 12.527 5.792 9.957 1.00 69.75 182 LYS A CA 1
ATOM 1437 C C . LYS A 1 182 ? 13.065 6.416 8.673 1.00 69.75 182 LYS A C 1
ATOM 1439 O O . LYS A 1 182 ? 13.892 7.315 8.735 1.00 69.75 182 LYS A O 1
ATOM 1444 N N . LEU A 1 183 ? 12.592 5.959 7.517 1.00 65.94 183 LEU A N 1
ATOM 1445 C CA . LEU A 1 183 ? 12.976 6.505 6.221 1.00 65.94 183 LEU A CA 1
ATOM 1446 C C . LEU A 1 183 ? 12.390 7.912 6.025 1.00 65.94 183 LEU A C 1
ATOM 1448 O O . LEU A 1 183 ? 13.112 8.860 5.739 1.00 65.94 183 LEU A O 1
ATOM 1452 N N . CYS A 1 184 ? 11.085 8.064 6.278 1.00 59.78 184 CYS A N 1
ATOM 1453 C CA . CYS A 1 184 ? 10.373 9.334 6.122 1.00 59.78 184 CYS A CA 1
ATOM 1454 C C . CYS A 1 184 ? 10.866 10.443 7.072 1.00 59.78 184 CYS A C 1
ATOM 1456 O O . CYS A 1 184 ? 10.626 11.620 6.794 1.00 59.78 184 CYS A O 1
ATOM 1458 N N . SER A 1 185 ? 11.536 10.079 8.174 1.00 58.28 185 SER A N 1
ATOM 1459 C CA . SER A 1 185 ? 12.162 11.009 9.122 1.00 58.28 185 SER A CA 1
ATOM 1460 C C . SER A 1 185 ? 13.599 11.418 8.780 1.00 58.28 185 SER A C 1
ATOM 1462 O O . SER A 1 185 ? 14.082 12.374 9.378 1.00 58.28 185 SER A O 1
ATOM 1464 N N . LEU A 1 186 ? 14.295 10.705 7.885 1.00 49.72 186 LEU A N 1
ATOM 1465 C CA . LEU A 1 186 ? 15.710 10.967 7.585 1.00 49.72 186 LEU A CA 1
ATOM 1466 C C . LEU A 1 186 ? 15.888 11.934 6.406 1.00 49.72 186 LEU A C 1
ATOM 1468 O O . LEU A 1 186 ? 16.648 12.890 6.525 1.00 49.72 186 LEU A O 1
ATOM 1472 N N . ASP A 1 187 ? 15.131 11.759 5.322 1.00 54.19 187 ASP A N 1
ATOM 1473 C CA . ASP A 1 187 ? 15.242 12.599 4.122 1.00 54.19 187 ASP A CA 1
ATOM 1474 C C . ASP A 1 187 ? 14.124 13.651 4.053 1.00 54.19 187 ASP A C 1
ATOM 1476 O O . ASP A 1 187 ? 13.148 13.563 3.304 1.00 54.19 187 ASP A O 1
ATOM 1480 N N . ALA A 1 188 ? 14.264 14.680 4.892 1.00 53.34 188 ALA A N 1
ATOM 1481 C CA . ALA A 1 188 ? 13.393 15.857 4.887 1.00 53.34 188 ALA A CA 1
ATOM 1482 C C . ALA A 1 188 ? 13.825 16.956 3.893 1.00 53.34 188 ALA A C 1
ATOM 1484 O O . ALA A 1 188 ? 13.127 17.964 3.799 1.00 53.34 188 ALA A O 1
ATOM 1485 N N . GLN A 1 189 ? 14.946 16.773 3.181 1.00 53.03 189 GLN A N 1
ATOM 1486 C CA . GLN A 1 189 ? 15.588 17.803 2.347 1.00 53.03 189 GLN A CA 1
ATOM 1487 C C . GLN A 1 189 ? 15.550 17.543 0.830 1.00 53.03 189 GLN A C 1
ATOM 1489 O O . GLN A 1 189 ? 16.010 18.387 0.068 1.00 53.03 189 GLN A O 1
ATOM 1494 N N . SER A 1 190 ? 15.006 16.416 0.361 1.00 62.41 190 SER A N 1
ATOM 1495 C CA . SER A 1 190 ? 14.867 16.163 -1.080 1.00 62.41 190 SER A CA 1
ATOM 1496 C C . SER A 1 190 ? 13.864 17.136 -1.708 1.00 62.41 190 SER A C 1
ATOM 1498 O O . SER A 1 190 ? 12.721 17.211 -1.246 1.00 62.41 190 SER A O 1
ATOM 1500 N N . ASP A 1 191 ? 14.245 17.831 -2.784 1.00 74.12 191 ASP A N 1
ATOM 1501 C CA . ASP A 1 191 ? 13.290 18.628 -3.556 1.00 74.12 191 ASP A CA 1
ATOM 1502 C C . ASP A 1 191 ? 12.242 17.703 -4.193 1.00 74.12 191 ASP A C 1
ATOM 1504 O O . ASP A 1 191 ? 12.532 16.867 -5.054 1.00 74.12 191 ASP A O 1
ATOM 1508 N N . LEU A 1 192 ? 10.997 17.851 -3.742 1.00 76.38 192 LEU A N 1
ATOM 1509 C CA . LEU A 1 192 ? 9.866 17.052 -4.193 1.00 76.38 192 LEU A CA 1
ATOM 1510 C C . LEU A 1 192 ? 9.467 17.360 -5.643 1.00 76.38 192 LEU A C 1
ATOM 1512 O O . LEU A 1 192 ? 8.845 16.500 -6.266 1.00 76.38 192 LEU A O 1
ATOM 1516 N N . GLN A 1 193 ? 9.793 18.542 -6.180 1.00 77.19 193 GLN A N 1
ATOM 1517 C CA . GLN A 1 193 ? 9.598 18.852 -7.599 1.00 77.19 193 GLN A CA 1
ATOM 1518 C C . GLN A 1 193 ? 10.659 18.151 -8.445 1.00 77.19 193 GLN A C 1
ATOM 1520 O O . GLN A 1 193 ? 10.296 17.470 -9.404 1.00 77.19 193 GLN A O 1
ATOM 1525 N N . GLN A 1 194 ? 11.932 18.192 -8.039 1.00 77.25 194 GLN A N 1
ATOM 1526 C CA . GLN A 1 194 ? 12.991 17.442 -8.722 1.00 77.25 194 GLN A CA 1
ATOM 1527 C C . GLN A 1 194 ? 12.702 15.930 -8.715 1.00 77.25 194 GLN A C 1
ATOM 1529 O O . GLN A 1 194 ? 12.667 15.301 -9.771 1.00 77.25 194 GLN A O 1
ATOM 1534 N N . CYS A 1 195 ? 12.317 15.365 -7.561 1.00 75.56 195 CYS A N 1
ATOM 1535 C CA . CYS A 1 195 ? 11.920 13.952 -7.446 1.00 75.56 195 CYS A CA 1
ATOM 1536 C C . CYS A 1 195 ? 10.743 13.569 -8.367 1.00 75.56 195 CYS A C 1
ATOM 1538 O O . CYS A 1 195 ? 10.611 12.407 -8.758 1.00 75.56 195 CYS A O 1
ATOM 1540 N N . ARG A 1 196 ? 9.853 14.518 -8.694 1.00 78.00 196 ARG A N 1
ATOM 1541 C CA . ARG A 1 196 ? 8.786 14.318 -9.688 1.00 78.00 196 ARG A CA 1
ATOM 1542 C C . ARG A 1 196 ? 9.351 14.369 -11.108 1.00 78.00 196 ARG A C 1
ATOM 1544 O O . ARG A 1 196 ? 9.067 13.461 -11.889 1.00 78.00 196 ARG A O 1
ATOM 1551 N N . ALA A 1 197 ? 10.146 15.388 -11.432 1.00 78.81 197 ALA A N 1
ATOM 1552 C CA . ALA A 1 197 ? 10.736 15.592 -12.754 1.00 78.81 197 ALA A CA 1
ATOM 1553 C C . ALA A 1 197 ? 11.613 14.404 -13.192 1.00 78.81 197 ALA A C 1
ATOM 1555 O O . ALA A 1 197 ? 11.351 13.809 -14.241 1.00 78.81 197 ALA A O 1
ATOM 1556 N N . ASP A 1 198 ? 12.550 13.967 -12.343 1.00 72.31 198 ASP A N 1
ATOM 1557 C CA . ASP A 1 198 ? 13.473 12.845 -12.604 1.00 72.31 198 ASP A CA 1
ATOM 1558 C C . ASP A 1 198 ? 12.735 11.561 -13.017 1.00 72.31 198 ASP A C 1
ATOM 1560 O O . ASP A 1 198 ? 13.187 10.768 -13.850 1.00 72.31 198 ASP A O 1
ATOM 1564 N N . LEU A 1 199 ? 11.539 11.363 -12.459 1.00 69.94 199 LEU A N 1
ATOM 1565 C CA . LEU A 1 199 ? 10.719 10.176 -12.664 1.00 69.94 199 LEU A CA 1
ATOM 1566 C C . LEU A 1 199 ? 9.626 10.362 -13.727 1.00 69.94 199 LEU A C 1
ATOM 1568 O O . LEU A 1 199 ? 8.804 9.469 -13.936 1.00 69.94 199 LEU A O 1
ATOM 1572 N N . GLY A 1 200 ? 9.662 11.471 -14.473 1.00 68.19 200 GLY A N 1
ATOM 1573 C CA . GLY A 1 200 ? 8.720 11.771 -15.553 1.00 68.19 200 GLY A CA 1
ATOM 1574 C C . GLY A 1 200 ? 7.310 12.079 -15.050 1.00 68.19 200 GLY A C 1
ATOM 1575 O O . GLY A 1 200 ? 6.329 11.673 -15.678 1.00 68.19 200 GLY A O 1
ATOM 1576 N N . PHE A 1 201 ? 7.209 12.755 -13.905 1.00 73.06 201 PHE A N 1
ATOM 1577 C CA . PHE A 1 201 ? 5.994 13.377 -13.383 1.00 73.06 201 PHE A CA 1
ATOM 1578 C C . PHE A 1 201 ? 6.058 14.901 -13.573 1.00 73.06 201 PHE A C 1
ATOM 1580 O O . PHE A 1 201 ? 5.825 15.658 -12.637 1.00 73.06 201 PHE A O 1
ATOM 1587 N N . GLU A 1 202 ? 6.336 15.353 -14.799 1.00 65.50 202 GLU A N 1
ATOM 1588 C CA . GLU A 1 202 ? 6.433 16.777 -15.198 1.00 65.50 202 GLU A CA 1
ATOM 1589 C C . GLU A 1 202 ? 5.156 17.596 -14.908 1.00 65.50 202 GLU A C 1
ATOM 1591 O O . GLU A 1 202 ? 5.154 18.826 -14.919 1.00 65.50 202 GLU A O 1
ATOM 1596 N N . ARG A 1 203 ? 4.037 16.923 -14.618 1.00 63.47 203 ARG A N 1
ATOM 1597 C CA . ARG A 1 203 ? 2.779 17.558 -14.230 1.00 63.47 203 ARG A CA 1
ATOM 1598 C C . ARG A 1 203 ? 2.903 18.192 -12.837 1.00 63.47 203 ARG A C 1
ATOM 1600 O O . ARG A 1 203 ? 2.775 17.515 -11.821 1.00 63.47 203 ARG A O 1
ATOM 1607 N N . THR A 1 204 ? 3.009 19.518 -12.806 1.00 63.31 204 THR A N 1
ATOM 1608 C CA . THR A 1 204 ? 2.993 20.353 -11.586 1.00 63.31 204 THR A CA 1
ATOM 1609 C C . THR A 1 204 ? 1.705 20.223 -10.753 1.00 63.31 204 THR A C 1
ATOM 1611 O O . THR A 1 204 ? 1.707 20.482 -9.549 1.00 63.31 204 THR A O 1
ATOM 1614 N N . GLY A 1 205 ? 0.598 19.807 -11.379 1.00 73.75 205 GLY A N 1
ATOM 1615 C CA . GLY A 1 205 ? -0.706 19.608 -10.741 1.00 73.75 205 GLY A CA 1
ATOM 1616 C C . GLY A 1 205 ? -0.873 18.295 -9.958 1.00 73.75 205 GLY A C 1
ATOM 1617 O O . GLY A 1 205 ? 0.021 17.462 -9.852 1.00 73.75 205 GLY A O 1
ATOM 1618 N N . GLU A 1 206 ? -2.074 18.086 -9.415 1.00 85.94 206 GLU A N 1
ATOM 1619 C CA . GLU A 1 206 ? -2.398 16.902 -8.607 1.00 85.94 206 GLU A CA 1
ATOM 1620 C C . GLU A 1 206 ? -2.341 15.595 -9.423 1.00 85.94 206 GLU A C 1
ATOM 1622 O O . GLU A 1 206 ? -2.965 15.473 -10.482 1.00 85.94 206 GLU A O 1
ATOM 1627 N N . ILE A 1 207 ? -1.624 14.594 -8.898 1.00 89.62 207 ILE A N 1
ATOM 1628 C CA . ILE A 1 207 ? -1.497 13.262 -9.501 1.00 89.62 207 ILE A CA 1
ATOM 1629 C C . ILE A 1 207 ? -2.555 12.334 -8.896 1.00 89.62 207 ILE A C 1
ATOM 1631 O O . ILE A 1 207 ? -2.565 12.086 -7.690 1.00 89.62 207 ILE A O 1
ATOM 1635 N N . PHE A 1 208 ? -3.428 11.789 -9.742 1.00 92.31 208 PHE A N 1
ATOM 1636 C CA . PHE A 1 208 ? -4.497 10.866 -9.355 1.00 92.31 208 PHE A CA 1
ATOM 1637 C C . PHE A 1 208 ? -4.242 9.452 -9.882 1.00 92.31 208 PHE A C 1
ATOM 1639 O O . PHE A 1 208 ? -3.543 9.258 -10.875 1.00 92.31 208 PHE A O 1
ATOM 1646 N N . ALA A 1 209 ? -4.905 8.466 -9.275 1.00 94.25 209 ALA A N 1
ATOM 1647 C CA . ALA A 1 209 ? -4.795 7.056 -9.652 1.00 94.25 209 ALA A CA 1
ATOM 1648 C C . ALA A 1 209 ? -4.992 6.781 -11.160 1.00 94.25 209 ALA A C 1
ATOM 1650 O O . ALA A 1 209 ? -4.297 5.933 -11.695 1.00 94.25 209 ALA A O 1
ATOM 1651 N N . GLY A 1 210 ? -5.871 7.518 -11.857 1.00 94.38 210 GLY A N 1
ATOM 1652 C CA . GLY A 1 210 ? -6.107 7.323 -13.299 1.00 94.38 210 GLY A CA 1
ATOM 1653 C C . GLY A 1 210 ? -4.890 7.631 -14.175 1.00 94.38 210 GLY A C 1
ATOM 1654 O O . GLY A 1 210 ? -4.593 6.885 -15.098 1.00 94.38 210 GLY A O 1
ATOM 1655 N N . TYR A 1 211 ? -4.144 8.682 -13.830 1.00 92.88 211 TYR A N 1
ATOM 1656 C CA . TYR A 1 211 ? -2.890 9.013 -14.506 1.00 92.88 211 TYR A CA 1
ATOM 1657 C C . TYR A 1 211 ? -1.820 7.949 -14.223 1.00 92.88 211 TYR A C 1
ATOM 1659 O O . TYR A 1 211 ? -1.095 7.533 -15.118 1.00 92.88 211 TYR A O 1
ATOM 1667 N N . LEU A 1 212 ? -1.738 7.454 -12.985 1.00 95.06 212 LEU A N 1
ATOM 1668 C CA . LEU A 1 212 ? -0.772 6.410 -12.637 1.00 95.06 212 LEU A CA 1
ATOM 1669 C C . LEU A 1 212 ? -1.058 5.086 -13.365 1.00 95.06 212 LEU A C 1
ATOM 1671 O O . LEU A 1 212 ? -0.121 4.423 -13.790 1.00 95.06 212 LEU A O 1
ATOM 1675 N N . GLU A 1 213 ? -2.328 4.732 -13.574 1.00 96.12 213 GLU A N 1
ATOM 1676 C CA . GLU A 1 213 ? -2.735 3.562 -14.371 1.00 96.12 213 GLU A CA 1
ATOM 1677 C C . GLU A 1 213 ? -2.275 3.670 -15.821 1.00 96.12 213 GLU A C 1
ATOM 1679 O O . GLU A 1 213 ? -1.689 2.729 -16.357 1.00 96.12 213 GLU A O 1
ATOM 1684 N N . GLU A 1 214 ? -2.487 4.836 -16.433 1.00 94.62 214 GLU A N 1
ATOM 1685 C CA . GLU A 1 214 ? -1.994 5.147 -17.771 1.00 94.62 214 GLU A CA 1
ATOM 1686 C C . GLU A 1 214 ? -0.468 4.994 -17.833 1.00 94.62 214 GLU A C 1
ATOM 1688 O O . GLU A 1 214 ? 0.035 4.262 -18.688 1.00 94.62 214 GLU A O 1
ATOM 1693 N N . ARG A 1 215 ? 0.276 5.573 -16.878 1.00 94.19 215 ARG A N 1
ATOM 1694 C CA . ARG A 1 215 ? 1.747 5.474 -16.817 1.00 94.19 215 ARG A CA 1
ATOM 1695 C C . ARG A 1 215 ? 2.242 4.042 -16.609 1.00 94.19 215 ARG A C 1
ATOM 1697 O O . ARG A 1 215 ? 3.160 3.636 -17.308 1.00 94.19 215 ARG A O 1
ATOM 1704 N N . ILE A 1 216 ? 1.619 3.251 -15.735 1.00 96.31 216 ILE A N 1
ATOM 1705 C CA . ILE A 1 216 ? 1.950 1.826 -15.540 1.00 96.31 216 ILE A CA 1
ATOM 1706 C C . ILE A 1 216 ? 1.768 1.039 -16.851 1.00 96.31 216 ILE A C 1
ATOM 1708 O O . ILE A 1 216 ? 2.619 0.236 -17.241 1.00 96.31 216 ILE A O 1
ATOM 1712 N N . THR A 1 217 ? 0.675 1.291 -17.575 1.00 96.06 217 THR A N 1
ATOM 1713 C CA . THR A 1 217 ? 0.400 0.583 -18.835 1.00 96.06 217 THR A CA 1
ATOM 1714 C C . THR A 1 217 ? 1.266 1.043 -20.010 1.00 96.06 217 THR A C 1
ATOM 1716 O O . THR A 1 217 ? 1.681 0.193 -20.794 1.00 96.06 217 THR A O 1
ATOM 1719 N N . SER A 1 218 ? 1.601 2.333 -20.106 1.00 94.75 218 SER A N 1
ATOM 1720 C CA . SER A 1 218 ? 2.314 2.932 -21.251 1.00 94.75 218 SER A CA 1
ATOM 1721 C C . SER A 1 218 ? 3.838 2.986 -21.115 1.00 94.75 218 SER A C 1
ATOM 1723 O O . SER A 1 218 ? 4.530 2.809 -22.113 1.00 94.75 218 SER A O 1
ATOM 1725 N N . LEU A 1 219 ? 4.386 3.211 -19.915 1.00 95.00 219 LEU A N 1
ATOM 1726 C CA . LEU A 1 219 ? 5.840 3.289 -19.726 1.00 95.00 219 LEU A CA 1
ATOM 1727 C C . LEU A 1 219 ? 6.504 1.931 -19.990 1.00 95.00 219 LEU A C 1
ATOM 1729 O O . LEU A 1 219 ? 5.941 0.914 -19.583 1.00 95.00 219 LEU A O 1
ATOM 1733 N N . PRO A 1 220 ? 7.706 1.881 -20.591 1.00 95.81 220 PRO A N 1
ATOM 1734 C CA . PRO A 1 220 ? 8.529 0.676 -20.573 1.00 95.81 220 PRO A CA 1
ATOM 1735 C C . PRO A 1 220 ? 8.992 0.361 -19.142 1.00 95.81 220 PRO A C 1
ATOM 1737 O O . PRO A 1 220 ? 8.986 1.234 -18.268 1.00 95.81 220 PRO A O 1
ATOM 1740 N N . ALA A 1 221 ? 9.419 -0.881 -18.908 1.00 97.06 221 ALA A N 1
ATOM 1741 C CA . ALA A 1 221 ? 10.035 -1.268 -17.642 1.00 97.06 221 ALA A CA 1
ATOM 1742 C C . ALA A 1 221 ? 11.279 -0.410 -17.334 1.00 97.06 221 ALA A C 1
ATOM 1744 O O . ALA A 1 221 ? 12.034 -0.030 -18.231 1.00 97.06 221 ALA A O 1
ATOM 1745 N N . GLY A 1 222 ? 11.483 -0.091 -16.059 1.00 95.06 222 GLY A N 1
ATOM 1746 C CA . GLY A 1 222 ? 12.543 0.779 -15.570 1.00 95.06 222 GLY A CA 1
ATOM 1747 C C . GLY A 1 222 ? 12.100 1.673 -14.410 1.00 95.06 222 GLY A C 1
ATOM 1748 O O . GLY A 1 222 ? 11.028 1.526 -13.820 1.00 95.06 222 GLY A O 1
ATOM 1749 N N . LEU A 1 223 ? 12.947 2.649 -14.077 1.00 92.75 223 LEU A N 1
ATOM 1750 C CA . LEU A 1 223 ? 12.803 3.498 -12.890 1.00 92.75 223 LEU A CA 1
ATOM 1751 C C . LEU A 1 223 ? 11.452 4.242 -12.828 1.00 92.75 223 LEU A C 1
ATOM 1753 O O . LEU A 1 223 ? 10.786 4.237 -11.792 1.00 92.75 223 LEU A O 1
ATOM 1757 N N . LYS A 1 224 ? 11.018 4.825 -13.955 1.00 93.31 224 LYS A N 1
ATOM 1758 C CA . LYS A 1 224 ? 9.752 5.573 -14.061 1.00 93.31 224 LYS A CA 1
ATOM 1759 C C . LYS A 1 224 ? 8.526 4.659 -13.892 1.00 93.31 224 LYS A C 1
ATOM 1761 O O . LYS A 1 224 ? 7.563 5.042 -13.230 1.00 93.31 224 LYS A O 1
ATOM 1766 N N . HIS A 1 225 ? 8.576 3.429 -14.414 1.00 95.62 225 HIS A N 1
ATOM 1767 C CA . HIS A 1 225 ? 7.509 2.437 -14.243 1.00 95.62 225 HIS A CA 1
ATOM 1768 C C . HIS A 1 225 ? 7.430 1.929 -12.791 1.00 95.62 225 HIS A C 1
ATOM 1770 O O . HIS A 1 225 ? 6.347 1.960 -12.198 1.00 95.62 225 HIS A O 1
ATOM 1776 N N . LYS A 1 226 ? 8.573 1.590 -12.167 1.00 96.00 226 LYS A N 1
ATOM 1777 C CA . LYS A 1 226 ? 8.663 1.286 -10.723 1.00 96.00 226 LYS A CA 1
ATOM 1778 C C . LYS A 1 226 ? 8.025 2.396 -9.876 1.00 96.00 226 LYS A C 1
ATOM 1780 O O . LYS A 1 226 ? 7.257 2.106 -8.957 1.00 96.00 226 LYS A O 1
ATOM 1785 N N . ALA A 1 227 ? 8.311 3.662 -10.194 1.00 94.31 227 ALA A N 1
ATOM 1786 C CA . ALA A 1 227 ? 7.795 4.818 -9.463 1.00 94.31 227 ALA A CA 1
ATOM 1787 C C . ALA A 1 227 ? 6.276 4.984 -9.628 1.00 94.31 227 ALA A C 1
ATOM 1789 O O . ALA A 1 227 ? 5.560 5.137 -8.637 1.00 94.31 227 ALA A O 1
ATOM 1790 N N . ALA A 1 228 ? 5.771 4.892 -10.863 1.00 95.12 228 ALA A N 1
ATOM 1791 C CA . ALA A 1 228 ? 4.340 4.959 -11.148 1.00 95.12 228 ALA A CA 1
ATOM 1792 C C . ALA A 1 228 ? 3.558 3.856 -10.418 1.00 95.12 228 ALA A C 1
ATOM 1794 O O . ALA A 1 228 ? 2.542 4.144 -9.779 1.00 95.12 228 ALA A O 1
ATOM 1795 N N . PHE A 1 229 ? 4.063 2.616 -10.439 1.00 97.06 229 PHE A N 1
ATOM 1796 C CA . PHE A 1 229 ? 3.453 1.507 -9.711 1.00 97.06 229 PHE A CA 1
ATOM 1797 C C . PHE A 1 229 ? 3.473 1.717 -8.191 1.00 97.06 229 PHE A C 1
ATOM 1799 O O . PHE A 1 229 ? 2.454 1.499 -7.535 1.00 97.06 229 PHE A O 1
ATOM 1806 N N . LEU A 1 230 ? 4.594 2.165 -7.619 1.00 95.69 230 LEU A N 1
ATOM 1807 C CA . LEU A 1 230 ? 4.703 2.402 -6.179 1.00 95.69 230 LEU A CA 1
ATOM 1808 C C . LEU A 1 230 ? 3.672 3.425 -5.692 1.00 95.69 230 LEU A C 1
ATOM 1810 O O . LEU A 1 230 ? 2.891 3.133 -4.784 1.00 95.69 230 LEU A O 1
ATOM 1814 N N . LEU A 1 231 ? 3.647 4.609 -6.314 1.00 94.88 231 LEU A N 1
ATOM 1815 C CA . LEU A 1 231 ? 2.704 5.672 -5.960 1.00 94.88 231 LEU A CA 1
ATOM 1816 C C . LEU A 1 231 ? 1.257 5.189 -6.102 1.00 94.88 231 LEU A C 1
ATOM 1818 O O . LEU A 1 231 ? 0.410 5.512 -5.272 1.00 94.88 231 LEU A O 1
ATOM 1822 N N . TYR A 1 232 ? 0.977 4.369 -7.118 1.00 96.50 232 TYR A N 1
ATOM 1823 C CA . TYR A 1 232 ? -0.341 3.788 -7.338 1.00 96.50 232 TYR A CA 1
ATOM 1824 C C . TYR A 1 232 ? -0.740 2.808 -6.231 1.00 96.50 232 TYR A C 1
ATOM 1826 O O . TYR A 1 232 ? -1.808 2.961 -5.637 1.00 96.50 232 TYR A O 1
ATOM 1834 N N . ALA A 1 233 ? 0.125 1.843 -5.907 1.00 96.75 233 ALA A N 1
ATOM 1835 C CA . ALA A 1 233 ? -0.121 0.843 -4.872 1.00 96.75 233 ALA A CA 1
ATOM 1836 C C . ALA A 1 233 ? -0.334 1.492 -3.494 1.00 96.75 233 ALA A C 1
ATOM 1838 O O . ALA A 1 233 ? -1.268 1.115 -2.779 1.00 96.75 233 ALA A O 1
ATOM 1839 N N . LEU A 1 234 ? 0.466 2.510 -3.150 1.00 94.88 234 LEU A N 1
ATOM 1840 C CA . LEU A 1 234 ? 0.275 3.340 -1.955 1.00 94.88 234 LEU A CA 1
ATOM 1841 C C . LEU A 1 234 ? -1.100 4.025 -1.963 1.00 94.88 234 LEU A C 1
ATOM 1843 O O . LEU A 1 234 ? -1.854 3.910 -0.993 1.00 94.88 234 LEU A O 1
ATOM 1847 N N . LEU A 1 235 ? -1.445 4.678 -3.076 1.00 95.06 235 LEU A N 1
ATOM 1848 C CA . LEU A 1 235 ? -2.644 5.499 -3.220 1.00 95.06 235 LEU A CA 1
ATOM 1849 C C . LEU A 1 235 ? -3.960 4.710 -3.205 1.00 95.06 235 LEU A C 1
ATOM 1851 O O . LEU A 1 235 ? -4.950 5.207 -2.664 1.00 95.06 235 LEU A O 1
ATOM 1855 N N . VAL A 1 236 ? -4.002 3.518 -3.813 1.00 95.12 236 VAL A N 1
ATOM 1856 C CA . VAL A 1 236 ? -5.255 2.759 -4.000 1.00 95.12 236 VAL A CA 1
ATOM 1857 C C . VAL A 1 236 ? -5.405 1.547 -3.086 1.00 95.12 236 VAL A C 1
ATOM 1859 O O . VAL A 1 236 ? -6.532 1.079 -2.915 1.00 95.12 236 VAL A O 1
ATOM 1862 N N . PHE A 1 237 ? -4.324 1.016 -2.503 1.00 95.44 237 PHE A N 1
ATOM 1863 C CA . PHE A 1 237 ? -4.374 -0.299 -1.856 1.00 95.44 237 PHE A CA 1
ATOM 1864 C C . PHE A 1 237 ? -3.651 -0.399 -0.510 1.00 95.44 237 PHE A C 1
ATOM 1866 O O . PHE A 1 237 ? -4.315 -0.662 0.493 1.00 95.44 237 PHE A O 1
ATOM 1873 N N . LEU A 1 238 ? -2.334 -0.171 -0.478 1.00 94.50 238 LEU A N 1
ATOM 1874 C CA . LEU A 1 238 ? -1.484 -0.420 0.692 1.00 94.50 238 LEU A CA 1
ATOM 1875 C C . LEU A 1 238 ? -1.866 0.485 1.868 1.00 94.50 238 LEU A C 1
ATOM 1877 O O . LEU A 1 238 ? -2.200 0.005 2.951 1.00 94.50 238 LEU A O 1
ATOM 1881 N N . ARG A 1 239 ? -1.868 1.803 1.642 1.00 92.25 239 ARG A N 1
ATOM 1882 C CA . ARG A 1 239 ? -2.216 2.801 2.660 1.00 92.25 239 ARG A CA 1
ATOM 1883 C C . ARG A 1 239 ? -3.005 3.973 2.052 1.00 92.25 239 ARG A C 1
ATOM 1885 O O . ARG A 1 239 ? -2.572 5.119 2.112 1.00 92.25 239 ARG A O 1
ATOM 1892 N N . PRO A 1 240 ? -4.185 3.704 1.466 1.00 91.81 240 PRO A N 1
ATOM 1893 C CA . PRO A 1 240 ? -4.973 4.713 0.774 1.00 91.81 240 PRO A CA 1
ATOM 1894 C C . PRO A 1 240 ? -5.470 5.790 1.748 1.00 91.81 240 PRO A C 1
ATOM 1896 O O . PRO A 1 240 ? -6.029 5.491 2.809 1.00 91.81 240 PRO A O 1
ATOM 1899 N N . GLU A 1 241 ? -5.287 7.051 1.364 1.00 87.56 241 GLU A N 1
ATOM 1900 C CA . GLU A 1 241 ? -5.587 8.235 2.176 1.00 87.56 241 GLU A CA 1
ATOM 1901 C C . GLU A 1 241 ? -6.884 8.958 1.758 1.00 87.56 241 GLU A C 1
ATOM 1903 O O . GLU A 1 241 ? -7.591 8.585 0.819 1.00 87.56 241 GLU A O 1
ATOM 1908 N N . THR A 1 242 ? -7.225 10.032 2.481 1.00 82.94 242 THR A N 1
ATOM 1909 C CA . THR A 1 242 ? -8.455 10.813 2.275 1.00 82.94 242 THR A CA 1
ATOM 1910 C C . THR A 1 242 ? -8.520 11.465 0.893 1.00 82.94 242 THR A C 1
ATOM 1912 O O . THR A 1 242 ? -9.605 11.510 0.306 1.00 82.94 242 THR A O 1
ATOM 1915 N N . GLY A 1 243 ? -7.381 11.950 0.385 1.00 77.81 243 GLY A N 1
ATOM 1916 C CA . GLY A 1 243 ? -7.302 12.887 -0.736 1.00 77.81 243 GLY A CA 1
ATOM 1917 C C . GLY A 1 243 ? -7.475 12.281 -2.127 1.00 77.81 243 GLY A C 1
ATOM 1918 O O . GLY A 1 243 ? -7.740 13.026 -3.061 1.00 77.81 243 GLY A O 1
ATOM 1919 N N . MET A 1 244 ? -7.344 10.956 -2.287 1.00 84.38 244 MET A N 1
ATOM 1920 C CA . MET A 1 244 ? -7.340 10.260 -3.594 1.00 84.38 244 MET A CA 1
ATOM 1921 C C . MET A 1 244 ? -6.290 10.749 -4.617 1.00 84.38 244 MET A C 1
ATOM 1923 O O . MET A 1 244 ? -6.292 10.285 -5.759 1.00 84.38 244 MET A O 1
ATOM 1927 N N . LYS A 1 245 ? -5.369 11.614 -4.190 1.00 91.25 245 LYS A N 1
ATOM 1928 C CA . LYS A 1 245 ? -4.193 12.085 -4.919 1.00 91.25 245 LYS A CA 1
ATOM 1929 C C . LYS A 1 245 ? -2.918 11.619 -4.219 1.00 91.25 245 LYS A C 1
ATOM 1931 O O . LYS A 1 245 ? -2.951 11.359 -3.016 1.00 91.25 245 LYS A O 1
ATOM 1936 N N . VAL A 1 246 ? -1.816 11.555 -4.959 1.00 89.19 246 VAL A N 1
ATOM 1937 C CA . VAL A 1 246 ? -0.475 11.346 -4.399 1.00 89.19 246 VAL A CA 1
ATOM 1938 C C . VAL A 1 246 ? -0.181 12.447 -3.375 1.00 89.19 246 VAL A C 1
ATOM 1940 O O . VAL A 1 246 ? -0.370 13.629 -3.667 1.00 89.19 246 VAL A O 1
ATOM 1943 N N . SER A 1 247 ? 0.246 12.055 -2.173 1.00 87.44 247 SER A N 1
ATOM 1944 C CA . SER A 1 247 ? 0.707 12.976 -1.131 1.00 87.44 247 SER A CA 1
ATOM 1945 C C . SER A 1 247 ? 2.229 13.125 -1.170 1.00 87.44 247 SER A C 1
ATOM 1947 O O . SER A 1 247 ? 2.943 12.248 -1.657 1.00 87.44 247 SER A O 1
ATOM 1949 N N . ASP A 1 248 ? 2.745 14.215 -0.607 1.00 84.69 248 ASP A N 1
ATOM 1950 C CA . ASP A 1 248 ? 4.191 14.456 -0.524 1.00 84.69 248 ASP A CA 1
ATOM 1951 C C . ASP A 1 248 ? 4.919 13.372 0.289 1.00 84.69 248 ASP A C 1
ATOM 1953 O O . ASP A 1 248 ? 6.064 13.033 -0.003 1.00 84.69 248 ASP A O 1
ATOM 1957 N N . LEU A 1 249 ? 4.222 12.734 1.238 1.00 83.12 249 LEU A N 1
ATOM 1958 C CA . LEU A 1 249 ? 4.714 11.553 1.948 1.00 83.12 249 LEU A CA 1
ATOM 1959 C C . LEU A 1 249 ? 4.964 10.364 1.006 1.00 83.12 249 LEU A C 1
ATOM 1961 O O . LEU A 1 249 ? 5.941 9.649 1.193 1.00 83.12 249 LEU A O 1
ATOM 1965 N N . MET A 1 250 ? 4.121 10.155 -0.013 1.00 88.00 250 MET A N 1
ATOM 1966 C CA . MET A 1 250 ? 4.321 9.097 -1.014 1.00 88.00 250 MET A CA 1
ATOM 1967 C C . MET A 1 250 ? 5.499 9.416 -1.948 1.00 88.00 250 MET A C 1
ATOM 1969 O O . MET A 1 250 ? 6.231 8.510 -2.340 1.00 88.00 250 MET A O 1
ATOM 1973 N N . ILE A 1 251 ? 5.726 10.695 -2.265 1.00 86.50 251 ILE A N 1
ATOM 1974 C CA . ILE A 1 251 ? 6.852 11.140 -3.107 1.00 86.50 251 ILE A CA 1
ATOM 1975 C C . ILE A 1 251 ? 8.198 10.920 -2.399 1.00 86.50 251 ILE A C 1
ATOM 1977 O O . ILE A 1 251 ? 9.166 10.530 -3.045 1.00 86.50 251 ILE A O 1
ATOM 1981 N N . ARG A 1 252 ? 8.257 11.032 -1.065 1.00 84.12 252 ARG A N 1
ATOM 1982 C CA . ARG A 1 252 ? 9.469 10.730 -0.271 1.00 84.12 252 ARG A CA 1
ATOM 1983 C C . ARG A 1 252 ? 9.966 9.282 -0.374 1.00 84.12 252 ARG A C 1
ATOM 1985 O O . ARG A 1 252 ? 11.090 9.006 0.020 1.00 84.12 252 ARG A O 1
ATOM 1992 N N . PHE A 1 253 ? 9.185 8.343 -0.912 1.00 85.00 253 PHE A N 1
ATOM 1993 C CA . PHE A 1 253 ? 9.680 6.984 -1.184 1.00 85.00 253 PHE A CA 1
ATOM 1994 C C . PHE A 1 253 ? 10.546 6.899 -2.447 1.00 85.00 253 PHE A C 1
ATOM 1996 O O . PHE A 1 253 ? 11.301 5.939 -2.610 1.00 85.00 253 PHE A O 1
ATOM 2003 N N . LEU A 1 254 ? 10.417 7.870 -3.354 1.00 86.56 254 LEU A N 1
ATOM 2004 C CA . LEU A 1 254 ? 10.974 7.807 -4.700 1.00 86.56 254 LEU A CA 1
ATOM 2005 C C . LEU A 1 254 ? 12.517 7.799 -4.746 1.00 86.56 254 LEU A C 1
ATOM 2007 O O . LEU A 1 254 ? 13.051 6.936 -5.447 1.00 86.56 254 LEU A O 1
ATOM 2011 N N . PRO A 1 255 ? 13.257 8.605 -3.951 1.00 84.38 255 PRO A N 1
ATOM 2012 C CA . PRO A 1 255 ? 14.723 8.508 -3.876 1.00 84.38 255 PRO A CA 1
ATOM 2013 C C . PRO A 1 255 ? 15.233 7.133 -3.415 1.00 84.38 255 PRO A C 1
ATOM 2015 O O . PRO A 1 255 ? 16.366 6.740 -3.686 1.00 84.38 255 PRO A O 1
ATOM 2018 N N . HIS A 1 256 ? 14.393 6.358 -2.725 1.00 85.31 256 HIS A N 1
ATOM 2019 C CA . HIS A 1 256 ? 14.761 5.072 -2.134 1.00 85.31 256 HIS A CA 1
ATOM 2020 C C . HIS A 1 256 ? 14.295 3.867 -2.953 1.00 85.31 256 HIS A C 1
ATOM 2022 O O . HIS A 1 256 ? 14.355 2.735 -2.465 1.00 85.31 256 HIS A O 1
ATOM 2028 N N . ILE A 1 257 ? 13.852 4.081 -4.194 1.00 88.50 257 ILE A N 1
ATOM 2029 C CA . ILE A 1 257 ? 13.167 3.071 -5.004 1.00 88.50 257 ILE A CA 1
ATOM 2030 C C . ILE A 1 257 ? 13.970 1.771 -5.202 1.00 88.50 257 ILE A C 1
ATOM 2032 O O . ILE A 1 257 ? 13.414 0.678 -5.109 1.00 88.50 257 ILE A O 1
ATOM 2036 N N . GLY A 1 258 ? 15.299 1.863 -5.339 1.00 86.88 258 GLY A N 1
ATOM 2037 C CA . GLY A 1 258 ? 16.201 0.702 -5.417 1.00 86.88 258 GLY A CA 1
ATOM 2038 C C . GLY A 1 258 ? 16.400 -0.071 -4.100 1.00 86.88 258 GLY A C 1
ATOM 2039 O O . GLY A 1 258 ? 16.986 -1.152 -4.098 1.00 86.88 258 GLY A O 1
ATOM 2040 N N . ARG A 1 259 ? 15.924 0.452 -2.961 1.00 88.56 259 ARG A N 1
ATOM 2041 C CA . ARG A 1 259 ? 16.041 -0.167 -1.624 1.00 88.56 259 ARG A CA 1
ATOM 2042 C C . ARG A 1 259 ? 14.719 -0.736 -1.096 1.00 88.56 259 ARG A C 1
ATOM 2044 O O . ARG A 1 259 ? 14.750 -1.484 -0.119 1.00 88.56 259 ARG A O 1
ATOM 2051 N N . LEU A 1 260 ? 13.594 -0.458 -1.758 1.00 90.00 260 LEU A N 1
ATOM 2052 C CA . LEU A 1 260 ? 12.235 -0.829 -1.330 1.00 90.00 260 LEU A CA 1
ATOM 2053 C C . LEU A 1 260 ? 12.028 -2.331 -1.073 1.00 90.00 260 LEU A C 1
ATOM 2055 O O . LEU A 1 260 ? 11.300 -2.702 -0.156 1.00 90.00 260 LEU A O 1
ATOM 2059 N N . LYS A 1 261 ? 12.732 -3.212 -1.800 1.00 93.50 261 LYS A N 1
ATOM 2060 C CA . LYS A 1 261 ? 12.701 -4.677 -1.583 1.00 93.50 261 LYS A CA 1
ATOM 2061 C C . LYS A 1 261 ? 13.095 -5.102 -0.163 1.00 93.50 261 LYS A C 1
ATOM 2063 O O . LYS A 1 261 ? 12.808 -6.230 0.239 1.00 93.50 261 LYS A O 1
ATOM 2068 N N . LYS A 1 262 ? 13.804 -4.225 0.560 1.00 91.75 262 LYS A N 1
ATOM 2069 C CA . LYS A 1 262 ? 14.311 -4.426 1.923 1.00 91.75 262 LYS A CA 1
ATOM 2070 C C . LYS A 1 262 ? 13.391 -3.829 2.997 1.00 91.75 262 LYS A C 1
ATOM 2072 O O . LYS A 1 262 ? 13.815 -3.776 4.146 1.00 91.75 262 LYS A O 1
ATOM 2077 N N . PHE A 1 263 ? 12.205 -3.322 2.656 1.00 91.94 263 PHE A N 1
ATOM 2078 C CA . PHE A 1 263 ? 11.310 -2.649 3.604 1.00 91.94 263 PHE A CA 1
ATOM 2079 C C . PHE A 1 263 ? 10.259 -3.595 4.190 1.00 91.94 263 PHE A C 1
ATOM 2081 O O . PHE A 1 263 ? 9.772 -4.498 3.506 1.00 91.94 263 PHE A O 1
ATOM 2088 N N . ASN A 1 264 ? 9.864 -3.335 5.439 1.00 94.81 264 ASN A N 1
ATOM 2089 C CA . ASN A 1 264 ? 8.749 -4.022 6.084 1.00 94.81 264 ASN A CA 1
ATOM 2090 C C . ASN A 1 264 ? 7.409 -3.436 5.595 1.00 94.81 264 ASN A C 1
ATOM 2092 O O . ASN A 1 264 ? 6.786 -2.587 6.240 1.00 94.81 264 ASN A O 1
ATOM 2096 N N . TRP A 1 265 ? 6.980 -3.886 4.414 1.00 95.56 265 TRP A N 1
ATOM 2097 C CA . TRP A 1 265 ? 5.705 -3.494 3.812 1.00 95.56 265 TRP A CA 1
ATOM 2098 C C . TRP A 1 265 ? 4.494 -3.934 4.644 1.00 95.56 265 TRP A C 1
ATOM 2100 O O . TRP A 1 265 ? 3.485 -3.227 4.659 1.00 95.56 265 TRP A O 1
ATOM 2110 N N . ALA A 1 266 ? 4.593 -5.054 5.365 1.00 96.81 266 ALA A N 1
ATOM 2111 C CA . ALA A 1 266 ? 3.521 -5.551 6.222 1.00 96.81 266 ALA A CA 1
ATOM 2112 C C . ALA A 1 266 ? 3.184 -4.578 7.362 1.00 96.81 266 ALA A C 1
ATOM 2114 O O . ALA A 1 266 ? 2.027 -4.190 7.533 1.00 96.81 266 ALA A O 1
ATOM 2115 N N . SER A 1 267 ? 4.207 -4.127 8.094 1.00 95.75 267 SER A N 1
ATOM 2116 C CA . SER A 1 267 ? 4.068 -3.155 9.182 1.00 95.75 267 SER A CA 1
ATOM 2117 C C . SER A 1 267 ? 3.536 -1.815 8.674 1.00 95.75 267 SER A C 1
ATOM 2119 O O . SER A 1 267 ? 2.643 -1.243 9.289 1.00 95.75 267 SER A O 1
ATOM 2121 N N . TYR A 1 268 ? 3.986 -1.345 7.507 1.00 94.44 268 TYR A N 1
ATOM 2122 C CA . TYR A 1 268 ? 3.494 -0.092 6.926 1.00 94.44 268 TYR A CA 1
ATOM 2123 C C . TYR A 1 268 ? 2.002 -0.126 6.546 1.00 94.44 268 TYR A C 1
ATOM 2125 O O . TYR A 1 268 ? 1.292 0.871 6.721 1.00 94.44 268 TYR A O 1
ATOM 2133 N N . VAL A 1 269 ? 1.504 -1.266 6.052 1.00 96.12 269 VAL A N 1
ATOM 2134 C CA . VAL A 1 269 ? 0.064 -1.471 5.820 1.00 96.12 269 VAL A CA 1
ATOM 2135 C C . VAL A 1 269 ? -0.694 -1.541 7.145 1.00 96.12 269 VAL A C 1
ATOM 2137 O O . VAL A 1 269 ? -1.747 -0.913 7.272 1.00 96.12 269 VAL A O 1
ATOM 2140 N N . LEU A 1 270 ? -0.155 -2.255 8.139 1.00 96.69 270 LEU A N 1
ATOM 2141 C CA . LEU A 1 270 ? -0.769 -2.402 9.460 1.00 96.69 270 LEU A CA 1
ATOM 2142 C C . LEU A 1 270 ? -0.880 -1.066 10.207 1.00 96.69 270 LEU A C 1
ATOM 2144 O O . LEU A 1 270 ? -1.949 -0.756 10.723 1.00 96.69 270 LEU A O 1
ATOM 2148 N N . ASP A 1 271 ? 0.161 -0.235 10.170 1.00 94.69 271 ASP A N 1
ATOM 2149 C CA . ASP A 1 271 ? 0.145 1.150 10.657 1.00 94.69 271 ASP A CA 1
ATOM 2150 C C . ASP A 1 271 ? -1.000 1.955 10.030 1.00 94.69 271 ASP A C 1
ATOM 2152 O O . ASP A 1 271 ? -1.705 2.706 10.702 1.00 94.69 271 ASP A O 1
ATOM 2156 N N . GLY A 1 272 ? -1.226 1.756 8.727 1.00 94.31 272 GLY A N 1
ATOM 2157 C CA . GLY A 1 272 ? -2.365 2.325 8.021 1.00 94.31 272 GLY A CA 1
ATOM 2158 C C . GLY A 1 272 ? -3.710 1.863 8.590 1.00 94.31 272 GLY A C 1
ATOM 2159 O O . GLY A 1 272 ? -4.634 2.664 8.661 1.00 94.31 272 GLY A O 1
ATOM 2160 N N . ILE A 1 273 ? -3.845 0.604 9.013 1.00 96.12 273 ILE A N 1
ATOM 2161 C CA . ILE A 1 273 ? -5.068 0.098 9.659 1.00 96.12 273 ILE A CA 1
ATOM 2162 C C . ILE A 1 273 ? -5.248 0.702 11.054 1.00 96.12 273 ILE A C 1
ATOM 2164 O O . ILE A 1 273 ? -6.344 1.172 11.358 1.00 96.12 273 ILE A O 1
ATOM 2168 N N . VAL A 1 274 ? -4.187 0.732 11.865 1.00 96.19 274 VAL A N 1
ATOM 2169 C CA . VAL A 1 274 ? -4.174 1.301 13.225 1.00 96.19 274 VAL A CA 1
ATOM 2170 C C . VAL A 1 274 ? -4.659 2.749 13.201 1.00 96.19 274 VAL A C 1
ATOM 2172 O O . VAL A 1 274 ? -5.705 3.057 13.772 1.00 96.19 274 VAL A O 1
ATOM 2175 N N . GLU A 1 275 ? -3.996 3.603 12.418 1.00 94.44 275 GLU A N 1
ATOM 2176 C CA . GLU A 1 275 ? -4.364 5.015 12.293 1.00 94.44 275 GLU A CA 1
ATOM 2177 C C . GLU A 1 275 ? -5.802 5.223 11.803 1.00 94.44 275 GLU A C 1
ATOM 2179 O O . GLU A 1 275 ? -6.455 6.210 12.147 1.00 94.44 275 GLU A O 1
ATOM 2184 N N . TRP A 1 276 ? -6.301 4.340 10.934 1.00 94.62 276 TRP A N 1
ATOM 2185 C CA . TRP A 1 276 ? -7.660 4.447 10.413 1.00 94.62 276 TRP A CA 1
ATOM 2186 C C . TRP A 1 276 ? -8.723 3.946 11.388 1.00 94.62 276 TRP A C 1
ATOM 2188 O O . TRP A 1 276 ? -9.828 4.489 11.376 1.00 94.62 276 TRP A O 1
ATOM 2198 N N . ALA A 1 277 ? -8.397 2.995 12.263 1.00 94.88 277 ALA A N 1
ATOM 2199 C CA . ALA A 1 277 ? -9.261 2.597 13.368 1.00 94.88 277 ALA A CA 1
ATOM 2200 C C . ALA A 1 277 ? -9.371 3.706 14.419 1.00 94.88 277 ALA A C 1
ATOM 2202 O O . ALA A 1 277 ? -10.486 4.073 14.783 1.00 94.88 277 ALA A O 1
ATOM 2203 N N . GLU A 1 278 ? -8.253 4.323 14.811 1.00 95.31 278 GLU A N 1
ATOM 2204 C CA . GLU A 1 278 ? -8.234 5.500 15.694 1.00 95.31 278 GLU A CA 1
ATOM 2205 C C . GLU A 1 278 ? -9.109 6.629 15.124 1.00 95.31 278 GLU A C 1
ATOM 2207 O O . GLU A 1 278 ? -10.067 7.073 15.759 1.00 95.31 278 GLU A O 1
ATOM 2212 N N . LYS A 1 279 ? -8.879 7.009 13.856 1.00 93.31 279 LYS A N 1
ATOM 2213 C CA . LYS A 1 279 ? -9.656 8.048 13.152 1.00 93.31 279 LYS A CA 1
ATOM 2214 C C . LYS A 1 279 ? -11.156 7.731 13.051 1.00 93.31 279 LYS A C 1
ATOM 2216 O O . LYS A 1 279 ? -11.944 8.667 12.890 1.00 93.31 279 LYS A O 1
ATOM 2221 N N . VAL A 1 280 ? -11.558 6.457 13.095 1.00 92.12 280 VAL A N 1
ATOM 2222 C CA . VAL A 1 280 ? -12.964 6.005 13.095 1.00 92.12 280 VAL A CA 1
ATOM 2223 C C . VAL A 1 280 ? -13.558 5.991 14.506 1.00 92.12 280 VAL A C 1
ATOM 2225 O O . VAL A 1 280 ? -14.719 6.370 14.660 1.00 92.12 280 VAL A O 1
ATOM 2228 N N . ALA A 1 281 ? -12.777 5.611 15.520 1.00 90.94 281 ALA A N 1
ATOM 2229 C CA . ALA A 1 281 ? -13.182 5.622 16.925 1.00 90.94 281 ALA A CA 1
ATOM 2230 C C . ALA A 1 281 ? -13.404 7.050 17.457 1.00 90.94 281 ALA A C 1
ATOM 2232 O O . ALA A 1 281 ? -14.369 7.289 18.177 1.00 90.94 281 ALA A O 1
ATOM 2233 N N . GLU A 1 282 ? -12.570 8.013 17.044 1.00 91.81 282 GLU A N 1
ATOM 2234 C CA . GLU A 1 282 ? -12.725 9.438 17.378 1.00 91.81 282 GLU A CA 1
ATOM 2235 C C . GLU A 1 282 ? -14.077 10.024 16.944 1.00 91.81 282 GLU A C 1
ATOM 2237 O O . GLU A 1 282 ? -14.704 10.784 17.681 1.00 91.81 282 GLU A O 1
ATOM 2242 N N . LYS A 1 283 ? -14.476 9.777 15.686 1.00 88.81 283 LYS A N 1
ATOM 2243 C CA . LYS A 1 283 ? -15.661 10.387 15.069 1.00 88.81 283 LYS A CA 1
ATOM 2244 C C . LYS A 1 283 ? -16.083 9.686 13.775 1.00 88.81 283 LYS A C 1
ATOM 2246 O O . LYS A 1 283 ? -15.222 9.285 12.988 1.00 88.81 283 LYS A O 1
ATOM 2251 N N . PRO A 1 284 ? -17.391 9.663 13.452 1.00 84.88 284 PRO A N 1
ATOM 2252 C CA . PRO A 1 284 ? -17.876 9.199 12.157 1.00 84.88 284 PRO A CA 1
ATOM 2253 C C . PRO A 1 284 ? -17.209 9.940 10.986 1.00 84.88 284 PRO A C 1
ATOM 2255 O O . PRO A 1 284 ? -17.245 11.170 10.896 1.00 84.88 284 PRO A O 1
ATOM 2258 N N . ARG A 1 285 ? -16.623 9.187 10.049 1.00 86.12 285 ARG A N 1
ATOM 2259 C CA . ARG A 1 285 ? -15.980 9.715 8.835 1.00 86.12 285 ARG A CA 1
ATOM 2260 C C . ARG A 1 285 ? -16.849 9.435 7.604 1.00 86.12 285 ARG A C 1
ATOM 2262 O O . ARG A 1 285 ? -17.477 8.389 7.500 1.00 86.12 285 ARG A O 1
ATOM 2269 N N . GLY A 1 286 ? -16.844 10.332 6.613 1.00 88.56 286 GLY A N 1
ATOM 2270 C CA . GLY A 1 286 ? -17.503 10.086 5.313 1.00 88.56 286 GLY A CA 1
ATOM 2271 C C . GLY A 1 286 ? -16.766 9.076 4.415 1.00 88.56 286 GLY A C 1
ATOM 2272 O O . GLY A 1 286 ? -17.283 8.654 3.375 1.00 88.56 286 GLY A O 1
ATOM 2273 N N . TYR A 1 287 ? -15.550 8.700 4.805 1.00 91.31 287 TYR A N 1
ATOM 2274 C CA . TYR A 1 287 ? -14.651 7.797 4.100 1.00 91.31 287 TYR A CA 1
ATOM 2275 C C . TYR A 1 287 ? -13.777 7.034 5.107 1.00 91.31 287 TYR A C 1
ATOM 2277 O O . TYR A 1 287 ? -13.534 7.532 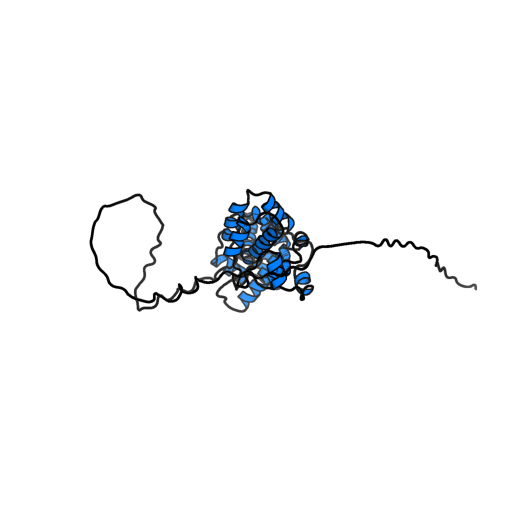6.204 1.00 91.31 287 TYR A O 1
ATOM 2285 N N . ILE A 1 288 ? -13.284 5.859 4.722 1.00 91.75 288 ILE A N 1
ATOM 2286 C CA . ILE A 1 288 ? -12.292 5.083 5.480 1.00 91.75 288 ILE A CA 1
ATOM 2287 C C . ILE A 1 288 ? -11.160 4.702 4.520 1.00 91.75 288 ILE A C 1
ATOM 2289 O O . ILE A 1 288 ? -11.416 4.228 3.409 1.00 91.75 288 ILE A O 1
ATOM 2293 N N . GLY A 1 289 ? -9.921 4.958 4.931 1.00 91.44 289 GLY A N 1
ATOM 2294 C CA . GLY A 1 289 ? -8.704 4.536 4.238 1.00 91.44 289 GLY A CA 1
ATOM 2295 C C . GLY A 1 289 ? -8.057 3.304 4.868 1.00 91.44 289 GLY A C 1
ATOM 2296 O O . GLY A 1 289 ? -8.732 2.518 5.529 1.00 91.44 289 GLY A O 1
ATOM 2297 N N . GLY A 1 290 ? -6.760 3.117 4.616 1.00 91.94 290 GLY A N 1
ATOM 2298 C CA . GLY A 1 290 ? -6.051 1.882 4.974 1.00 91.94 290 GLY A CA 1
ATOM 2299 C C . GLY A 1 290 ? -6.514 0.678 4.138 1.00 91.94 290 GLY A C 1
ATOM 2300 O O . GLY A 1 290 ? -7.496 0.757 3.393 1.00 91.94 290 GLY A O 1
ATOM 2301 N N . CYS A 1 291 ? -5.802 -0.447 4.225 1.00 94.81 291 CYS A N 1
ATOM 2302 C CA . CYS A 1 291 ? -6.112 -1.644 3.437 1.00 94.81 291 CYS A CA 1
ATOM 2303 C C . CYS A 1 291 ? -7.340 -2.404 3.981 1.00 94.81 291 CYS A C 1
ATOM 2305 O O . CYS A 1 291 ? -7.237 -3.448 4.619 1.00 94.81 291 CYS A O 1
ATOM 2307 N N . GLY A 1 292 ? -8.546 -1.896 3.713 1.00 91.88 292 GLY A N 1
ATOM 2308 C CA . GLY A 1 292 ? -9.799 -2.529 4.145 1.00 91.88 292 GLY A CA 1
ATOM 2309 C C . GLY A 1 292 ? -9.995 -3.978 3.664 1.00 91.88 292 GLY A C 1
ATOM 2310 O O . GLY A 1 292 ? -10.771 -4.711 4.277 1.00 91.88 292 GLY A O 1
ATOM 2311 N N . LEU A 1 293 ? -9.286 -4.406 2.607 1.00 94.06 293 LEU A N 1
ATOM 2312 C CA . LEU A 1 293 ? -9.278 -5.804 2.166 1.00 94.06 293 LEU A CA 1
ATOM 2313 C C . LEU A 1 293 ? -8.649 -6.732 3.212 1.00 94.06 293 LEU A C 1
ATOM 2315 O O . LEU A 1 293 ? -9.202 -7.797 3.469 1.00 94.06 293 LEU A O 1
ATOM 2319 N N . PHE A 1 294 ? -7.541 -6.318 3.835 1.00 95.44 294 PHE A N 1
ATOM 2320 C CA . PHE A 1 294 ? -6.832 -7.121 4.831 1.00 95.44 294 PHE A CA 1
ATOM 2321 C C . PHE A 1 294 ? -7.761 -7.546 5.972 1.00 95.44 294 PHE A C 1
ATOM 2323 O O . PHE A 1 294 ? -7.877 -8.735 6.251 1.00 95.44 294 PHE A O 1
ATOM 2330 N N . LEU A 1 295 ? -8.510 -6.604 6.559 1.00 93.94 295 LEU A N 1
ATOM 2331 C CA . LEU A 1 295 ? -9.475 -6.915 7.621 1.00 93.94 295 LEU A CA 1
ATOM 2332 C C . LEU A 1 295 ? -10.589 -7.865 7.146 1.00 93.94 295 LEU A C 1
ATOM 2334 O O . LEU A 1 295 ? -11.004 -8.741 7.904 1.00 93.94 295 LEU A O 1
ATOM 2338 N N . MET A 1 296 ? -11.073 -7.723 5.902 1.00 93.19 296 MET A N 1
ATOM 2339 C CA . MET A 1 296 ? -12.064 -8.655 5.347 1.00 93.19 296 MET A CA 1
ATOM 2340 C C . MET A 1 296 ? -11.500 -10.069 5.243 1.00 93.19 296 MET A C 1
ATOM 2342 O O . MET A 1 296 ? -12.117 -10.996 5.759 1.00 93.19 296 MET A O 1
ATOM 2346 N N . VAL A 1 297 ? -10.350 -10.239 4.586 1.00 90.50 297 VAL A N 1
ATOM 2347 C CA . VAL A 1 297 ? -9.763 -11.565 4.360 1.00 90.50 297 VAL A CA 1
ATOM 2348 C C . VAL A 1 297 ? -9.326 -12.185 5.684 1.00 90.50 297 VAL A C 1
ATOM 2350 O O . VAL A 1 297 ? -9.681 -13.330 5.933 1.00 90.50 297 VAL A O 1
ATOM 2353 N N . ARG A 1 298 ? -8.701 -11.420 6.591 1.00 88.19 298 ARG A N 1
ATOM 2354 C CA . ARG A 1 298 ? -8.308 -11.910 7.921 1.00 88.19 298 ARG A CA 1
ATOM 2355 C C . ARG A 1 298 ? -9.497 -12.416 8.740 1.00 88.19 298 ARG A C 1
ATOM 2357 O O . ARG A 1 298 ? -9.366 -13.418 9.431 1.00 88.19 298 ARG A O 1
ATOM 2364 N N . LYS A 1 299 ? -10.680 -11.793 8.622 1.00 85.06 299 LYS A N 1
ATOM 2365 C CA . LYS A 1 299 ? -11.913 -12.361 9.192 1.00 85.06 299 LYS A CA 1
ATOM 2366 C C . LYS A 1 299 ? -12.212 -13.740 8.588 1.00 85.06 299 LYS A C 1
ATOM 2368 O O . LYS A 1 299 ? -12.514 -14.655 9.342 1.00 85.06 299 LYS A O 1
ATOM 2373 N N . TYR A 1 300 ? -12.221 -13.875 7.259 1.00 82.88 300 TYR A N 1
ATOM 2374 C CA . TYR A 1 300 ? -12.635 -15.110 6.571 1.00 82.88 300 TYR A CA 1
ATOM 2375 C C . TYR A 1 300 ? -11.657 -16.274 6.739 1.00 82.88 300 TYR A C 1
ATOM 2377 O O . TYR A 1 300 ? -12.107 -17.395 6.944 1.00 82.88 300 TYR A O 1
ATOM 2385 N N . ASP A 1 301 ? -10.360 -15.990 6.702 1.00 75.19 301 ASP A N 1
ATOM 2386 C CA . ASP A 1 301 ? -9.253 -16.920 6.942 1.00 75.19 301 ASP A CA 1
ATOM 2387 C C . ASP A 1 301 ? -9.484 -17.757 8.217 1.00 75.19 301 ASP A C 1
ATOM 2389 O O . ASP A 1 301 ? -9.508 -18.986 8.193 1.00 75.19 301 ASP A O 1
ATOM 2393 N N . ILE A 1 302 ? -9.852 -17.091 9.314 1.00 68.12 302 ILE A N 1
ATOM 2394 C CA . ILE A 1 302 ? -10.168 -17.748 10.589 1.00 68.12 302 ILE A CA 1
ATOM 2395 C C . ILE A 1 302 ? -11.470 -18.561 10.539 1.00 68.12 302 ILE A C 1
ATOM 2397 O O . ILE A 1 302 ? -11.528 -19.638 11.123 1.00 68.12 302 ILE A O 1
ATOM 2401 N N . PHE A 1 303 ? -12.507 -18.112 9.819 1.00 64.62 303 PHE A N 1
ATOM 2402 C CA . PHE A 1 303 ? -13.709 -18.942 9.624 1.00 64.62 303 PHE A CA 1
ATOM 2403 C C . PHE A 1 303 ? -13.402 -20.232 8.858 1.00 64.62 303 PHE A C 1
ATOM 2405 O O . PHE A 1 303 ? -14.055 -21.238 9.117 1.00 64.62 303 PHE A O 1
ATOM 2412 N N . HIS A 1 304 ? -12.415 -20.221 7.959 1.00 61.41 304 HIS A N 1
ATOM 2413 C CA . HIS A 1 304 ? -11.991 -21.418 7.241 1.00 61.41 304 HIS A CA 1
ATOM 2414 C C . HIS A 1 304 ? -11.151 -22.363 8.113 1.00 61.41 304 HIS A C 1
ATOM 2416 O O . HIS A 1 304 ? -11.331 -23.567 8.023 1.00 61.41 304 HIS A O 1
ATOM 2422 N N . ILE A 1 305 ? -10.301 -21.833 9.001 1.00 59.94 305 ILE A N 1
ATOM 2423 C CA . ILE A 1 305 ? -9.500 -22.632 9.953 1.00 59.94 305 ILE A CA 1
ATOM 2424 C C . ILE A 1 305 ? -10.368 -23.299 11.044 1.00 59.94 305 ILE A C 1
ATOM 2426 O O . ILE A 1 305 ? -9.966 -24.305 11.621 1.00 59.94 305 ILE A O 1
ATOM 2430 N N . MET A 1 306 ? -11.547 -22.743 11.347 1.00 54.25 306 MET A N 1
ATOM 2431 C CA . MET A 1 306 ? -12.466 -23.244 12.385 1.00 54.25 306 MET A CA 1
ATOM 2432 C C . MET A 1 306 ? -13.633 -24.104 11.852 1.00 54.25 306 MET A C 1
ATOM 2434 O O . MET A 1 306 ? -14.534 -24.412 12.634 1.00 54.25 306 MET A O 1
ATOM 2438 N N . SER A 1 307 ? -13.657 -24.435 10.553 1.00 49.81 307 SER A N 1
ATOM 2439 C CA . SER A 1 307 ? -14.715 -25.238 9.903 1.00 49.81 307 SER A CA 1
ATOM 2440 C C . SER A 1 307 ? -14.183 -26.577 9.403 1.00 49.81 307 SER A C 1
ATOM 2442 O O . SER A 1 307 ? -14.928 -27.568 9.553 1.00 49.81 307 SER A O 1
#

Radius of gyration: 30.0 Å; chains: 1; bounding box: 97×60×92 Å